Protein AF-A0A7W0JZT3-F1 (afdb_monomer_lite)

Sequence (197 aa):
AGLVLDRLVDALERIAEALTTRRPEAADAALLAVARADGAHDGLVGTLETAGEAARLSPQRRGALGGLDRYAVAAGELGRMIENVRALARGATRAIDLKDSVPPEAVQAIEELAAGAGALKDYLEGGEPEPARDAAVRAAALANAVLDTTGNLSAVHIVGQIRLAAVDLLRAAGTPREAAQEAVRTARLAGLPSGGS

pLDDT: mean 90.28, std 12.97, range [33.66, 98.75]

Radius of gyration: 17.96 Å; chains: 1; bounding box: 68×26×51 Å

Structure (mmCIF, N/CA/C/O backbone):
data_AF-A0A7W0JZT3-F1
#
_entry.id   AF-A0A7W0JZT3-F1
#
loop_
_atom_site.group_PDB
_atom_site.id
_atom_site.type_symbol
_atom_site.label_atom_id
_atom_site.label_alt_id
_atom_site.label_comp_id
_atom_site.label_asym_id
_atom_site.label_entity_id
_atom_site.label_seq_id
_atom_site.pdbx_PDB_ins_code
_atom_site.Cartn_x
_atom_site.Cartn_y
_atom_site.Cartn_z
_atom_site.occupancy
_atom_site.B_iso_or_equiv
_atom_site.auth_seq_id
_atom_site.auth_comp_id
_atom_site.auth_asym_id
_atom_site.auth_atom_id
_atom_site.pdbx_PDB_model_num
ATOM 1 N N . ALA A 1 1 ? 11.774 -6.217 -9.089 1.00 75.38 1 ALA A N 1
ATOM 2 C CA . ALA A 1 1 ? 10.527 -5.698 -8.489 1.00 75.38 1 ALA A CA 1
ATOM 3 C C . ALA A 1 1 ? 9.679 -6.798 -7.849 1.00 75.38 1 ALA A C 1
ATOM 5 O O . ALA A 1 1 ? 9.244 -6.579 -6.730 1.00 75.38 1 ALA A O 1
ATOM 6 N N . GLY A 1 2 ? 9.504 -7.973 -8.479 1.00 86.31 2 GLY A N 1
ATOM 7 C CA . GLY A 1 2 ? 8.659 -9.063 -7.952 1.00 86.31 2 GLY A CA 1
ATOM 8 C C . GLY A 1 2 ? 8.853 -9.386 -6.464 1.00 86.31 2 GLY A C 1
ATOM 9 O O . GLY A 1 2 ? 7.892 -9.320 -5.714 1.00 86.31 2 GLY A O 1
ATOM 10 N N . LEU A 1 3 ? 10.095 -9.591 -6.004 1.00 92.44 3 LEU A N 1
ATOM 11 C CA . LEU A 1 3 ? 10.366 -9.832 -4.578 1.00 92.44 3 LEU A CA 1
ATOM 12 C C . LEU A 1 3 ? 9.901 -8.682 -3.666 1.00 92.44 3 LEU A C 1
ATOM 14 O O . LEU A 1 3 ? 9.382 -8.940 -2.589 1.00 92.44 3 LEU A O 1
ATOM 18 N N . VAL A 1 4 ? 10.093 -7.423 -4.073 1.00 95.62 4 VAL A N 1
ATOM 19 C CA . VAL A 1 4 ? 9.668 -6.252 -3.283 1.00 95.62 4 VAL A CA 1
ATOM 20 C C . VAL A 1 4 ? 8.151 -6.242 -3.137 1.00 95.62 4 VAL A C 1
ATOM 22 O O . VAL A 1 4 ? 7.649 -6.037 -2.038 1.00 95.62 4 VAL A O 1
ATOM 25 N N . LEU A 1 5 ? 7.435 -6.516 -4.228 1.00 95.69 5 LEU A N 1
ATOM 26 C CA . LEU A 1 5 ? 5.975 -6.576 -4.242 1.00 95.69 5 LEU A CA 1
ATOM 27 C C . LEU A 1 5 ? 5.457 -7.734 -3.391 1.00 95.69 5 LEU A C 1
ATOM 29 O O . LEU A 1 5 ? 4.615 -7.506 -2.534 1.00 95.69 5 LEU A O 1
ATOM 33 N N . ASP A 1 6 ? 6.031 -8.930 -3.530 1.00 97.44 6 ASP A N 1
ATOM 34 C CA . ASP A 1 6 ? 5.659 -10.089 -2.710 1.00 97.44 6 ASP A CA 1
ATOM 35 C C . ASP A 1 6 ? 5.862 -9.796 -1.204 1.00 97.44 6 ASP A C 1
ATOM 37 O O . ASP A 1 6 ? 5.056 -10.193 -0.363 1.00 97.44 6 ASP A O 1
ATOM 41 N N . ARG A 1 7 ? 6.920 -9.053 -0.838 1.00 98.19 7 ARG A N 1
ATOM 42 C CA . ARG A 1 7 ? 7.161 -8.618 0.551 1.00 98.19 7 ARG A CA 1
ATOM 43 C C . ARG A 1 7 ? 6.219 -7.512 1.014 1.00 98.19 7 ARG A C 1
ATOM 45 O O . ARG A 1 7 ? 5.870 -7.481 2.191 1.00 98.19 7 ARG A O 1
ATOM 52 N N . LEU A 1 8 ? 5.839 -6.606 0.122 1.00 97.88 8 LEU A N 1
ATOM 53 C CA . LEU A 1 8 ? 4.892 -5.539 0.416 1.00 97.88 8 LEU A CA 1
ATOM 54 C C . LEU A 1 8 ? 3.482 -6.099 0.647 1.00 97.88 8 LEU A C 1
ATOM 56 O O . LEU A 1 8 ? 2.816 -5.668 1.584 1.00 97.88 8 LEU A O 1
ATOM 60 N N . VAL A 1 9 ? 3.074 -7.096 -0.145 1.00 98.56 9 VAL A N 1
ATOM 61 C CA . VAL A 1 9 ? 1.838 -7.868 0.060 1.00 98.56 9 VAL A CA 1
ATOM 62 C C . VAL A 1 9 ? 1.853 -8.543 1.437 1.00 98.56 9 VAL A C 1
ATOM 64 O O . VAL A 1 9 ? 0.975 -8.249 2.243 1.00 98.56 9 VAL A O 1
ATOM 67 N N . ASP A 1 10 ? 2.897 -9.323 1.766 1.00 98.62 10 ASP A N 1
ATOM 68 C CA . ASP A 1 10 ? 3.060 -9.964 3.095 1.00 98.62 10 ASP A CA 1
ATOM 69 C C . ASP A 1 10 ? 2.981 -8.939 4.240 1.00 98.62 10 ASP A C 1
ATOM 71 O O . ASP A 1 10 ? 2.379 -9.196 5.282 1.00 98.62 10 ASP A O 1
ATOM 75 N N . ALA A 1 11 ? 3.576 -7.756 4.066 1.00 98.69 11 ALA A N 1
ATOM 76 C CA . ALA A 1 11 ? 3.523 -6.702 5.071 1.00 98.69 11 ALA A CA 1
ATOM 77 C C . ALA A 1 11 ? 2.103 -6.152 5.275 1.00 98.69 11 ALA A C 1
ATOM 79 O O . ALA A 1 11 ? 1.666 -6.030 6.417 1.00 98.69 11 ALA A O 1
ATOM 80 N N . LEU A 1 12 ? 1.381 -5.843 4.196 1.00 98.75 12 LEU A N 1
ATOM 81 C CA . LEU A 1 12 ? 0.011 -5.327 4.258 1.00 98.75 12 LEU A CA 1
ATOM 82 C C . LEU A 1 12 ? -0.956 -6.356 4.861 1.00 98.75 12 LEU A C 1
ATOM 84 O O . LEU A 1 12 ? -1.714 -6.015 5.769 1.00 98.75 12 LEU A O 1
ATOM 88 N N . GLU A 1 13 ? -0.869 -7.619 4.441 1.00 98.62 13 GLU A N 1
ATOM 89 C CA . GLU A 1 13 ? -1.685 -8.716 4.980 1.00 98.62 13 GLU A CA 1
ATOM 90 C C . GLU A 1 13 ? -1.465 -8.902 6.487 1.00 98.62 13 GLU A C 1
ATOM 92 O O . GLU A 1 13 ? -2.423 -9.018 7.251 1.00 98.62 13 GLU A O 1
ATOM 97 N N . ARG A 1 14 ? -0.213 -8.836 6.956 1.00 98.62 14 ARG A N 1
ATOM 98 C CA . ARG A 1 14 ? 0.096 -8.923 8.394 1.00 98.62 14 ARG A CA 1
ATOM 99 C C . ARG A 1 14 ? -0.397 -7.723 9.190 1.00 98.62 14 ARG A C 1
ATOM 101 O O . ARG A 1 14 ? -0.767 -7.884 10.350 1.00 98.62 14 ARG A O 1
ATOM 108 N N . ILE A 1 15 ? -0.400 -6.522 8.610 1.00 98.50 15 ILE A N 1
ATOM 109 C CA . ILE A 1 15 ? -0.988 -5.346 9.268 1.00 98.50 15 ILE A CA 1
ATOM 110 C C . ILE A 1 15 ? -2.500 -5.549 9.428 1.00 98.50 15 ILE A C 1
ATOM 112 O O . ILE A 1 15 ? -3.033 -5.303 10.513 1.00 98.50 15 ILE A O 1
ATOM 116 N N . ALA A 1 16 ? -3.183 -6.021 8.380 1.00 98.19 16 ALA A N 1
ATOM 117 C CA . ALA A 1 16 ? -4.608 -6.337 8.435 1.00 98.19 16 ALA A CA 1
ATOM 118 C C . ALA A 1 16 ? -4.903 -7.427 9.483 1.00 98.19 16 ALA A C 1
ATOM 120 O O . ALA A 1 16 ? -5.789 -7.259 10.326 1.00 98.19 16 ALA A O 1
ATOM 121 N N . GLU A 1 17 ? -4.101 -8.496 9.518 1.00 97.69 17 GLU A N 1
ATOM 122 C CA . GLU A 1 17 ? -4.189 -9.548 10.536 1.00 97.69 17 GLU A CA 1
ATOM 123 C C . GLU A 1 17 ? -3.983 -8.992 11.953 1.00 97.69 17 GLU A C 1
ATOM 125 O O . GLU A 1 17 ? -4.741 -9.327 12.868 1.00 97.69 17 GLU A O 1
ATOM 130 N N . ALA A 1 18 ? -2.994 -8.119 12.160 1.00 97.62 18 ALA A N 1
ATOM 131 C CA . ALA A 1 18 ? -2.722 -7.516 13.462 1.00 97.62 18 ALA A CA 1
ATOM 132 C C . ALA A 1 18 ? -3.900 -6.669 13.959 1.00 97.62 18 ALA A C 1
ATOM 134 O O . ALA A 1 18 ? -4.293 -6.783 15.121 1.00 97.62 18 ALA A O 1
ATOM 135 N N . LEU A 1 19 ? -4.505 -5.865 13.083 1.00 96.19 19 LEU A N 1
ATOM 136 C CA . LEU A 1 19 ? -5.676 -5.049 13.414 1.00 96.19 19 LEU A CA 1
ATOM 137 C C . LEU A 1 19 ? -6.918 -5.897 13.717 1.00 96.19 19 LEU A C 1
ATOM 139 O O . LEU A 1 19 ? -7.655 -5.577 14.652 1.00 96.19 19 LEU A O 1
ATOM 143 N N . THR A 1 20 ? -7.117 -6.995 12.985 1.00 96.62 20 THR A N 1
ATOM 144 C CA . THR A 1 20 ? -8.236 -7.926 13.193 1.00 96.62 20 THR A CA 1
ATOM 145 C C . THR A 1 20 ? -8.081 -8.733 14.481 1.00 96.62 20 THR A C 1
ATOM 147 O O . THR A 1 20 ? -9.004 -8.821 15.289 1.00 96.62 20 THR A O 1
ATOM 150 N N . THR A 1 21 ? -6.908 -9.328 14.698 1.00 96.06 21 THR A N 1
ATOM 151 C CA . THR A 1 21 ? -6.651 -10.207 15.850 1.00 96.06 21 THR A CA 1
ATOM 152 C C . THR A 1 21 ? -6.364 -9.436 17.132 1.00 96.06 21 THR A C 1
ATOM 154 O O . THR A 1 21 ? -6.570 -9.969 18.224 1.00 96.06 21 THR A O 1
ATOM 157 N N . ARG A 1 22 ? -5.890 -8.190 17.006 1.00 94.94 22 ARG A N 1
ATOM 158 C CA . ARG A 1 22 ? -5.488 -7.300 18.104 1.00 94.94 22 ARG A CA 1
ATOM 159 C C . ARG A 1 22 ? -4.434 -7.917 19.026 1.00 94.94 22 ARG A C 1
ATOM 161 O O . ARG A 1 22 ? -4.428 -7.661 20.230 1.00 94.94 22 ARG A O 1
ATOM 168 N N . ARG A 1 23 ? -3.559 -8.755 18.464 1.00 92.19 23 ARG A N 1
ATOM 169 C CA . ARG A 1 23 ? -2.471 -9.423 19.186 1.00 92.19 23 ARG A CA 1
ATOM 170 C C . ARG A 1 23 ? -1.153 -8.662 19.008 1.00 92.19 23 ARG A C 1
ATOM 172 O O . ARG A 1 23 ? -0.787 -8.402 17.859 1.00 92.19 23 ARG A O 1
ATOM 179 N N . PRO A 1 24 ? -0.418 -8.343 20.089 1.00 90.25 24 PRO A N 1
ATOM 180 C CA . PRO A 1 24 ? 0.890 -7.690 19.992 1.00 90.25 24 PRO A CA 1
ATOM 181 C C . PRO A 1 24 ? 1.876 -8.449 19.094 1.00 90.25 24 PRO A C 1
ATOM 183 O O . PRO A 1 24 ? 2.569 -7.844 18.283 1.00 90.25 24 PRO A O 1
ATOM 186 N N . GLU A 1 25 ? 1.864 -9.781 19.147 1.00 95.06 25 GLU A N 1
ATOM 187 C CA . GLU A 1 25 ? 2.763 -10.627 18.358 1.00 95.06 25 GLU A CA 1
ATOM 188 C C . GLU A 1 25 ? 2.506 -10.492 16.849 1.00 95.06 25 GLU A C 1
ATOM 190 O O . GLU A 1 25 ? 3.438 -10.549 16.045 1.00 95.06 25 GLU A O 1
ATOM 195 N N . ALA A 1 26 ? 1.247 -10.278 16.453 1.00 95.75 26 ALA A N 1
ATOM 196 C CA . ALA A 1 26 ? 0.892 -10.023 15.060 1.00 95.75 26 ALA A CA 1
ATOM 197 C C . ALA A 1 26 ? 1.387 -8.638 14.606 1.00 95.75 26 ALA A C 1
ATOM 199 O O . ALA A 1 26 ? 1.868 -8.492 13.481 1.00 95.75 26 ALA A O 1
ATOM 200 N N . ALA A 1 27 ? 1.345 -7.635 15.489 1.00 94.62 27 ALA A N 1
ATOM 201 C CA . ALA A 1 27 ? 1.870 -6.300 15.204 1.00 94.62 27 ALA A CA 1
ATOM 202 C C . ALA A 1 27 ? 3.402 -6.303 15.038 1.00 94.62 27 ALA A C 1
ATOM 204 O O . ALA A 1 27 ? 3.929 -5.694 14.103 1.00 94.62 27 ALA A O 1
ATOM 205 N N . ASP A 1 28 ? 4.119 -7.052 15.880 1.00 97.00 28 ASP A N 1
ATOM 206 C CA . ASP A 1 28 ? 5.566 -7.254 15.744 1.00 97.00 28 ASP A CA 1
ATOM 207 C C . ASP A 1 28 ? 5.912 -7.967 14.432 1.00 97.00 28 ASP A C 1
ATOM 209 O O . ASP A 1 28 ? 6.830 -7.572 13.703 1.00 97.00 28 ASP A O 1
ATOM 213 N N . ALA A 1 29 ? 5.138 -8.996 14.081 1.00 98.00 29 ALA A N 1
ATOM 214 C CA . ALA A 1 29 ? 5.308 -9.720 12.830 1.00 98.00 29 ALA A CA 1
ATOM 215 C C . ALA A 1 29 ? 5.082 -8.821 11.599 1.00 98.00 29 ALA A C 1
ATOM 217 O O . ALA A 1 29 ? 5.804 -8.960 10.605 1.00 98.00 29 ALA A O 1
ATOM 218 N N . ALA A 1 30 ? 4.131 -7.885 11.672 1.00 98.25 30 ALA A N 1
ATOM 219 C CA . ALA A 1 30 ? 3.886 -6.88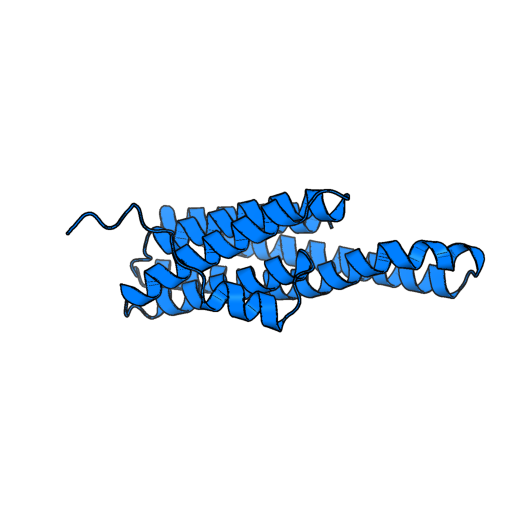3 10.639 1.00 98.25 30 ALA A CA 1
ATOM 220 C C . ALA A 1 30 ? 5.075 -5.920 10.477 1.00 98.25 30 ALA A C 1
ATOM 222 O O . ALA A 1 30 ? 5.558 -5.721 9.362 1.00 98.25 30 ALA A O 1
ATOM 223 N N . LEU A 1 31 ? 5.625 -5.385 11.573 1.00 98.44 31 LEU A N 1
ATOM 224 C CA . LEU A 1 31 ? 6.812 -4.517 11.527 1.00 98.44 31 LEU A CA 1
ATOM 225 C C . LEU A 1 31 ? 8.036 -5.230 10.934 1.00 98.44 31 LEU A C 1
ATOM 227 O O . LEU A 1 31 ? 8.765 -4.647 10.126 1.00 98.44 31 LEU A O 1
ATOM 231 N N . LEU A 1 32 ? 8.241 -6.503 11.285 1.00 98.62 32 LEU A N 1
ATOM 232 C CA . LEU A 1 32 ? 9.296 -7.325 10.690 1.00 98.62 32 LEU A CA 1
ATOM 233 C C . LEU A 1 32 ? 9.079 -7.545 9.188 1.00 98.62 32 LEU A C 1
ATOM 235 O O . LEU A 1 32 ? 10.049 -7.575 8.433 1.00 98.62 32 LEU A O 1
ATOM 239 N N . ALA A 1 33 ? 7.835 -7.703 8.735 1.00 98.62 33 ALA A N 1
ATOM 240 C CA . ALA A 1 33 ? 7.526 -7.834 7.314 1.00 98.62 33 ALA A CA 1
ATOM 241 C C . ALA A 1 33 ? 7.819 -6.554 6.532 1.00 98.62 33 ALA A C 1
ATOM 243 O O . ALA A 1 33 ? 8.464 -6.622 5.485 1.00 98.62 33 ALA A O 1
ATOM 244 N N . VAL A 1 34 ? 7.472 -5.391 7.089 1.00 98.56 34 VAL A N 1
ATOM 245 C CA . VAL A 1 34 ? 7.841 -4.092 6.509 1.00 98.56 34 VAL A CA 1
ATOM 246 C C . VAL A 1 34 ? 9.358 -3.954 6.383 1.00 98.56 34 VAL A C 1
ATOM 248 O O . VAL A 1 34 ? 9.850 -3.569 5.327 1.00 98.56 34 VAL A O 1
ATOM 251 N N . ALA A 1 35 ? 10.120 -4.326 7.416 1.00 98.50 35 ALA A N 1
ATOM 252 C CA . ALA A 1 35 ? 11.583 -4.283 7.363 1.00 98.50 35 ALA A CA 1
ATOM 253 C C . ALA A 1 35 ? 12.171 -5.206 6.275 1.00 98.50 35 ALA A C 1
ATOM 255 O O . ALA A 1 35 ? 13.187 -4.882 5.665 1.00 98.50 35 ALA A O 1
ATOM 256 N N . ARG A 1 36 ? 11.528 -6.348 5.990 1.00 98.50 36 ARG A N 1
ATOM 257 C CA . ARG A 1 36 ? 11.927 -7.221 4.873 1.00 98.50 36 ARG A CA 1
ATOM 258 C C . ARG A 1 36 ? 11.608 -6.610 3.508 1.00 98.50 36 ARG A C 1
ATOM 260 O O . ARG A 1 36 ? 12.382 -6.821 2.578 1.00 98.50 36 ARG A O 1
ATOM 267 N N . ALA A 1 37 ? 10.488 -5.898 3.376 1.00 98.19 37 ALA A N 1
ATOM 268 C CA . ALA A 1 37 ? 10.141 -5.186 2.144 1.00 98.19 37 ALA A CA 1
ATOM 269 C C . ALA A 1 37 ? 11.146 -4.064 1.845 1.00 98.19 37 ALA A C 1
ATOM 271 O O . ALA A 1 37 ? 11.615 -3.953 0.717 1.00 98.19 37 ALA A O 1
ATOM 272 N N . ASP A 1 38 ? 11.538 -3.320 2.879 1.00 98.06 38 ASP A N 1
ATOM 273 C CA . ASP A 1 38 ? 12.567 -2.276 2.841 1.00 98.06 38 ASP A CA 1
ATOM 274 C C . ASP A 1 38 ? 13.916 -2.817 2.344 1.00 98.06 38 ASP A C 1
ATOM 276 O O . ASP A 1 38 ? 14.427 -2.378 1.321 1.00 98.06 38 ASP A O 1
ATOM 280 N N . GLY A 1 39 ? 14.436 -3.881 2.969 1.00 97.94 39 GLY A N 1
ATOM 281 C CA . GLY A 1 39 ? 15.699 -4.483 2.527 1.00 97.94 39 GLY A CA 1
ATOM 282 C C . GLY A 1 39 ? 15.637 -5.079 1.112 1.00 97.94 39 GLY A C 1
ATOM 283 O O . GLY A 1 39 ? 16.630 -5.075 0.383 1.00 97.94 39 GLY A O 1
ATOM 284 N N . ALA A 1 40 ? 14.472 -5.581 0.684 1.00 97.19 40 ALA A N 1
ATOM 285 C CA . ALA A 1 40 ? 14.281 -6.027 -0.696 1.00 97.19 40 ALA A CA 1
ATOM 286 C C . ALA A 1 40 ? 14.288 -4.848 -1.685 1.00 97.19 40 ALA A C 1
ATOM 288 O O . ALA A 1 40 ? 14.781 -4.994 -2.808 1.00 97.19 40 ALA A O 1
ATOM 289 N N . HIS A 1 41 ? 13.735 -3.700 -1.285 1.00 97.00 41 HIS A N 1
ATOM 290 C CA . HIS A 1 41 ? 13.735 -2.469 -2.073 1.00 97.00 41 HIS A CA 1
ATOM 291 C C . HIS A 1 41 ? 15.146 -1.894 -2.219 1.00 97.00 41 HIS A C 1
ATOM 293 O O . HIS A 1 41 ? 15.555 -1.640 -3.351 1.00 97.00 41 HIS A O 1
ATOM 299 N N . ASP A 1 42 ? 15.931 -1.838 -1.142 1.00 96.62 42 ASP A N 1
ATOM 300 C CA . ASP A 1 42 ? 17.343 -1.431 -1.190 1.00 96.62 42 ASP A CA 1
ATOM 301 C C . ASP A 1 42 ? 18.142 -2.280 -2.193 1.00 96.62 42 ASP A C 1
ATOM 303 O O . ASP A 1 42 ? 18.874 -1.764 -3.043 1.00 96.62 42 ASP A O 1
ATOM 307 N N . GLY A 1 43 ? 17.949 -3.605 -2.158 1.00 94.88 43 GLY A N 1
ATOM 308 C CA . GLY A 1 43 ? 18.576 -4.523 -3.111 1.00 94.88 43 GLY A CA 1
ATOM 309 C C . GLY A 1 43 ? 18.150 -4.279 -4.565 1.00 94.88 43 GLY A C 1
ATOM 310 O O . GLY A 1 43 ? 18.971 -4.378 -5.485 1.00 94.88 43 GLY A O 1
ATOM 311 N N . LEU A 1 44 ? 16.878 -3.932 -4.796 1.00 92.19 44 LEU A N 1
ATOM 312 C CA . LEU A 1 44 ? 16.376 -3.561 -6.121 1.00 92.19 44 LEU A CA 1
ATOM 313 C C . LEU A 1 44 ? 17.026 -2.267 -6.621 1.00 92.19 44 LEU A C 1
ATOM 315 O O . LEU A 1 44 ? 17.473 -2.231 -7.768 1.00 92.19 44 LEU A O 1
ATOM 319 N N . VAL A 1 45 ? 17.089 -1.231 -5.781 1.00 92.19 45 VAL A N 1
ATOM 320 C CA . VAL A 1 45 ? 17.700 0.060 -6.127 1.00 92.19 45 VAL A CA 1
ATOM 321 C C . VAL A 1 45 ? 19.169 -0.131 -6.501 1.00 92.19 45 VAL A C 1
ATOM 323 O O . VAL A 1 45 ? 19.555 0.247 -7.606 1.00 92.19 45 VAL A O 1
ATOM 326 N N . GLY A 1 46 ? 19.954 -0.833 -5.677 1.00 91.69 46 GLY A N 1
ATOM 327 C CA . GLY A 1 46 ? 21.367 -1.096 -5.983 1.00 91.69 46 GLY A CA 1
ATOM 328 C C . GLY A 1 46 ? 21.573 -1.885 -7.286 1.00 91.69 46 GLY A C 1
ATOM 329 O O . GLY A 1 46 ? 22.513 -1.633 -8.047 1.00 91.69 46 GLY A O 1
ATOM 330 N N . THR A 1 47 ? 20.652 -2.802 -7.608 1.00 90.44 47 THR A N 1
ATOM 331 C CA . THR A 1 47 ? 20.669 -3.535 -8.886 1.00 90.44 47 THR A CA 1
ATOM 332 C C . THR A 1 47 ? 20.402 -2.605 -10.076 1.00 90.44 47 THR A C 1
ATOM 334 O O . THR A 1 47 ? 21.102 -2.682 -11.089 1.00 90.44 47 THR A O 1
ATOM 337 N N . LEU A 1 48 ? 19.405 -1.719 -9.968 1.00 87.25 48 LEU A N 1
ATOM 338 C CA . LEU A 1 48 ? 19.055 -0.759 -11.020 1.00 87.25 48 LEU A CA 1
ATOM 339 C C . LEU A 1 48 ? 20.174 0.262 -11.260 1.00 87.25 48 LEU A C 1
ATOM 341 O O . LEU A 1 48 ? 20.475 0.574 -12.412 1.00 87.25 48 LEU A O 1
ATOM 345 N N . GLU A 1 49 ? 20.825 0.740 -10.200 1.00 87.12 49 GLU A N 1
ATOM 346 C CA . GLU A 1 49 ? 21.973 1.648 -10.292 1.00 87.12 49 GLU A CA 1
ATOM 347 C C . GLU A 1 49 ? 23.138 1.007 -11.050 1.00 87.12 49 GLU A C 1
ATOM 349 O O . GLU A 1 49 ? 23.641 1.583 -12.021 1.00 87.12 49 GLU A O 1
ATOM 354 N N . THR A 1 50 ? 23.490 -0.227 -10.677 1.00 87.31 50 THR A N 1
ATOM 355 C CA . THR A 1 50 ? 24.544 -1.009 -11.339 1.00 87.31 50 THR A CA 1
ATOM 356 C C . THR A 1 50 ? 24.227 -1.226 -12.824 1.00 87.31 50 THR A C 1
ATOM 358 O O . THR A 1 50 ? 25.084 -1.045 -13.694 1.00 87.31 50 THR A O 1
ATOM 361 N N . ALA A 1 51 ? 22.977 -1.577 -13.146 1.00 82.94 51 ALA A N 1
ATOM 362 C CA . ALA A 1 51 ? 22.535 -1.769 -14.526 1.00 82.94 51 ALA A CA 1
ATOM 363 C C . ALA A 1 51 ? 22.584 -0.463 -15.342 1.00 82.94 51 ALA A C 1
ATOM 365 O O . ALA A 1 51 ? 23.031 -0.462 -16.493 1.00 82.94 51 ALA A O 1
ATOM 366 N N . GLY A 1 52 ? 22.170 0.656 -14.743 1.00 80.75 52 GLY A N 1
ATOM 367 C CA . GLY A 1 52 ? 22.218 1.978 -15.363 1.00 80.75 52 GLY A CA 1
ATOM 368 C C . GLY A 1 52 ? 23.646 2.444 -15.657 1.00 80.75 52 GLY A C 1
ATOM 369 O O . GLY A 1 52 ? 23.907 3.001 -16.726 1.00 80.75 52 GLY A O 1
ATOM 370 N N . GLU A 1 53 ? 24.595 2.185 -14.755 1.00 83.50 53 GLU A N 1
ATOM 371 C CA . GLU A 1 53 ? 26.013 2.479 -14.981 1.00 83.50 53 GLU A CA 1
ATOM 372 C C . GLU A 1 53 ? 26.595 1.642 -16.127 1.00 83.50 53 GLU A C 1
ATOM 374 O O . GLU A 1 53 ? 27.192 2.190 -17.059 1.00 83.50 53 GLU A O 1
ATOM 379 N N . ALA A 1 54 ? 26.323 0.334 -16.139 1.00 80.94 54 ALA A N 1
ATOM 380 C CA . ALA A 1 54 ? 26.757 -0.556 -17.213 1.00 80.94 54 ALA A CA 1
ATOM 381 C C . ALA A 1 54 ? 26.197 -0.153 -18.593 1.00 80.94 54 ALA A C 1
ATOM 383 O O . ALA A 1 54 ? 26.885 -0.294 -19.609 1.00 80.94 54 ALA A O 1
ATOM 384 N N . ALA A 1 55 ? 24.963 0.360 -18.648 1.00 77.56 55 ALA A N 1
ATOM 385 C CA . ALA A 1 55 ? 24.339 0.835 -19.882 1.00 77.56 55 ALA A CA 1
ATOM 386 C C . ALA A 1 55 ? 24.946 2.156 -20.392 1.00 77.56 55 ALA A C 1
ATOM 388 O O . ALA A 1 55 ? 25.076 2.342 -21.603 1.00 77.56 55 ALA A O 1
ATOM 389 N N . ARG A 1 56 ? 25.375 3.059 -19.495 1.00 75.44 56 ARG A N 1
ATOM 390 C CA . ARG A 1 56 ? 26.076 4.302 -19.877 1.00 75.44 56 ARG A CA 1
ATOM 391 C C . ARG A 1 56 ? 27.446 4.029 -20.504 1.00 75.44 56 ARG A C 1
ATOM 393 O O . ARG A 1 56 ? 27.831 4.729 -21.440 1.00 75.44 56 ARG A O 1
ATOM 400 N N . LEU A 1 57 ? 28.147 2.997 -20.035 1.00 80.31 57 LEU A N 1
ATOM 401 C CA . LEU A 1 57 ? 29.495 2.638 -20.493 1.00 80.31 57 LEU A CA 1
ATOM 402 C C . LEU A 1 57 ? 29.531 1.876 -21.835 1.00 80.31 57 LEU A C 1
ATOM 404 O O . LEU A 1 57 ? 30.600 1.750 -22.426 1.00 80.31 57 LEU A O 1
ATOM 408 N N . SER A 1 58 ? 28.396 1.385 -22.356 1.00 72.44 58 SER A N 1
ATOM 409 C CA . SER A 1 58 ? 28.343 0.601 -23.604 1.00 72.44 58 SER A CA 1
ATOM 410 C C . SER A 1 58 ? 27.258 1.106 -24.575 1.00 72.44 58 SER A C 1
ATOM 412 O O . SER A 1 58 ? 26.065 0.958 -24.299 1.00 72.44 58 SER A O 1
ATOM 414 N N . PRO A 1 59 ? 27.630 1.643 -25.759 1.00 63.94 59 PRO A N 1
ATOM 415 C CA . PRO A 1 59 ? 26.679 2.142 -26.758 1.00 63.94 59 PRO A CA 1
ATOM 416 C C . PRO A 1 59 ? 25.651 1.103 -27.228 1.00 63.94 59 PRO A C 1
ATOM 418 O O . PRO A 1 59 ? 24.495 1.462 -27.441 1.00 63.94 59 PRO A O 1
ATOM 421 N N . GLN A 1 60 ? 26.034 -0.179 -27.329 1.00 70.50 60 GLN A N 1
ATOM 422 C CA . GLN A 1 60 ? 25.125 -1.262 -27.730 1.00 70.50 60 GLN A CA 1
ATOM 423 C C . GLN A 1 60 ? 24.005 -1.525 -26.708 1.00 70.50 60 GLN A C 1
ATOM 425 O O . GLN A 1 60 ? 22.986 -2.115 -27.058 1.00 70.50 60 GLN A O 1
ATOM 430 N N . ARG A 1 61 ? 24.165 -1.088 -25.451 1.00 63.28 61 ARG A N 1
ATOM 431 C CA . ARG A 1 61 ? 23.210 -1.339 -24.358 1.00 63.28 61 ARG A CA 1
ATOM 432 C C . ARG A 1 61 ? 22.247 -0.180 -24.094 1.00 63.28 61 ARG A C 1
ATOM 434 O O . ARG A 1 61 ? 21.331 -0.338 -23.294 1.00 63.28 61 ARG A O 1
ATOM 441 N N . ARG A 1 62 ? 22.375 0.953 -24.801 1.00 65.31 62 ARG A N 1
ATOM 442 C CA . ARG A 1 62 ? 21.472 2.112 -24.633 1.00 65.31 62 ARG A CA 1
ATOM 443 C C . ARG A 1 62 ? 20.016 1.804 -24.998 1.00 65.31 62 ARG A C 1
ATOM 445 O O . ARG A 1 62 ? 19.116 2.372 -24.397 1.00 65.31 62 ARG A O 1
ATOM 452 N N . GLY A 1 63 ? 19.774 0.877 -25.928 1.00 60.59 63 GLY A N 1
ATOM 453 C CA . GLY A 1 63 ? 18.417 0.443 -26.294 1.00 60.59 63 GLY A CA 1
ATOM 454 C C . GLY A 1 63 ? 17.655 -0.256 -25.158 1.00 60.59 63 GLY A C 1
ATOM 455 O O . GLY A 1 63 ? 16.430 -0.232 -25.148 1.00 60.59 63 GLY A O 1
ATOM 456 N N . ALA A 1 64 ? 18.360 -0.812 -24.165 1.00 62.38 64 ALA A N 1
ATOM 457 C CA . ALA A 1 64 ? 17.751 -1.442 -22.990 1.00 62.38 64 ALA A CA 1
ATOM 458 C C . ALA A 1 64 ? 17.255 -0.427 -21.934 1.00 62.38 64 ALA A C 1
ATOM 460 O O . ALA A 1 64 ? 16.594 -0.821 -20.974 1.00 62.38 64 ALA A O 1
ATOM 461 N N . LEU A 1 65 ? 17.543 0.872 -22.103 1.00 61.84 65 LEU A N 1
ATOM 462 C CA . LEU A 1 65 ? 17.194 1.922 -21.135 1.00 61.84 65 LEU A CA 1
ATOM 463 C C . LEU A 1 65 ? 15.683 2.200 -21.051 1.00 61.84 65 LEU A C 1
ATOM 465 O O . LEU A 1 65 ? 15.182 2.454 -19.964 1.00 61.84 65 LEU A O 1
ATOM 469 N N . GLY A 1 66 ? 14.930 2.069 -22.150 1.00 60.62 66 GLY A N 1
ATOM 470 C CA . GLY A 1 66 ? 13.490 2.380 -22.145 1.00 60.62 66 GLY A CA 1
ATOM 471 C C . GLY A 1 66 ? 12.647 1.454 -21.254 1.00 60.62 66 GLY A C 1
ATOM 472 O O . GLY A 1 66 ? 11.651 1.884 -20.678 1.00 60.62 66 GLY A O 1
ATOM 473 N N . GLY A 1 67 ? 13.059 0.190 -21.092 1.00 64.19 67 GLY A N 1
ATOM 474 C CA . GLY A 1 67 ? 12.440 -0.731 -20.132 1.00 64.19 67 GLY A CA 1
ATOM 475 C C . GLY A 1 67 ? 12.843 -0.424 -18.687 1.00 64.19 67 GLY A C 1
ATOM 476 O O . GLY A 1 67 ? 12.009 -0.499 -17.787 1.00 64.19 67 GLY A O 1
ATOM 477 N N . LEU A 1 68 ? 14.099 -0.017 -18.470 1.00 69.94 68 LEU A N 1
ATOM 478 C CA . LEU A 1 68 ? 14.622 0.368 -17.156 1.00 69.94 68 LEU A CA 1
ATOM 479 C C . LEU A 1 68 ? 13.906 1.598 -16.581 1.00 69.94 68 LEU A C 1
ATOM 481 O O . LEU A 1 68 ? 13.684 1.634 -15.375 1.00 69.94 68 LEU A O 1
ATOM 485 N N . ASP A 1 69 ? 13.474 2.546 -17.417 1.00 71.31 69 ASP A N 1
ATOM 486 C CA . ASP A 1 69 ? 12.771 3.754 -16.963 1.00 71.31 69 ASP A CA 1
ATOM 487 C C . ASP A 1 69 ? 11.450 3.436 -16.242 1.00 71.31 69 ASP A C 1
ATOM 489 O O . ASP A 1 69 ? 11.174 3.999 -15.180 1.00 71.31 69 ASP A O 1
ATOM 493 N N . ARG A 1 70 ? 10.654 2.478 -16.749 1.00 73.75 70 ARG A N 1
ATOM 494 C CA . ARG A 1 70 ? 9.404 2.053 -16.084 1.00 73.75 70 ARG A CA 1
ATOM 495 C C . ARG A 1 70 ? 9.687 1.455 -14.703 1.00 73.75 70 ARG A C 1
ATOM 497 O O . ARG A 1 70 ? 8.999 1.780 -13.737 1.00 73.75 70 ARG A O 1
ATOM 504 N N . TYR A 1 71 ? 10.717 0.616 -14.601 1.00 79.62 71 TYR A N 1
ATOM 505 C CA . TYR A 1 71 ? 11.126 0.009 -13.335 1.00 79.62 71 TYR A CA 1
ATOM 506 C C . TYR A 1 71 ? 11.738 1.020 -12.363 1.00 79.62 71 TYR A C 1
ATOM 508 O O . TYR A 1 71 ? 11.498 0.911 -11.164 1.00 79.62 71 TYR A O 1
ATOM 516 N N . ALA A 1 72 ? 12.489 2.006 -12.854 1.00 80.19 72 ALA A N 1
ATOM 517 C CA . ALA A 1 72 ? 13.087 3.055 -12.035 1.00 80.19 72 ALA A CA 1
ATOM 518 C C . ALA A 1 72 ? 12.021 3.973 -11.423 1.00 80.19 72 ALA A C 1
ATOM 520 O O . ALA A 1 72 ? 12.065 4.255 -10.225 1.00 80.19 72 ALA A O 1
ATOM 521 N N . VAL A 1 73 ? 11.020 4.381 -12.214 1.00 81.81 73 VAL A N 1
ATOM 522 C CA . VAL A 1 73 ? 9.875 5.150 -11.704 1.00 81.81 73 VAL A CA 1
ATOM 523 C C . VAL A 1 73 ? 9.114 4.336 -10.659 1.00 81.81 73 VAL A C 1
ATOM 525 O O . VAL A 1 73 ? 8.896 4.825 -9.552 1.00 81.81 73 VAL A O 1
ATOM 528 N N . ALA A 1 74 ? 8.776 3.079 -10.964 1.00 87.06 74 ALA A N 1
ATOM 529 C CA . ALA A 1 74 ? 8.082 2.209 -10.020 1.00 87.06 74 ALA A CA 1
ATOM 530 C C . ALA A 1 74 ? 8.891 1.983 -8.730 1.00 87.06 74 ALA A C 1
ATOM 532 O O . ALA A 1 74 ? 8.317 2.014 -7.648 1.00 87.06 74 ALA A O 1
ATOM 533 N N . ALA A 1 75 ? 10.216 1.822 -8.810 1.00 90.62 75 ALA A N 1
ATOM 534 C CA . ALA A 1 75 ? 11.073 1.668 -7.636 1.00 90.62 75 ALA A CA 1
ATOM 535 C C . ALA A 1 75 ? 11.024 2.899 -6.718 1.00 90.62 75 ALA A C 1
ATOM 537 O O . ALA A 1 75 ? 10.936 2.743 -5.502 1.00 90.62 75 ALA A O 1
ATOM 538 N N . GLY A 1 76 ? 11.027 4.113 -7.276 1.00 91.94 76 GLY A N 1
ATOM 539 C CA . GLY A 1 76 ? 10.896 5.338 -6.483 1.00 91.94 76 GLY A CA 1
ATOM 540 C C . GLY A 1 76 ? 9.559 5.430 -5.740 1.00 91.94 76 GLY A C 1
ATOM 541 O O . GLY A 1 76 ? 9.528 5.797 -4.567 1.00 91.94 76 GLY A O 1
ATOM 542 N N . GLU A 1 77 ? 8.457 5.062 -6.396 1.00 94.31 77 GLU A N 1
ATOM 543 C CA . GLU A 1 77 ? 7.127 5.069 -5.770 1.00 94.31 77 GLU A CA 1
ATOM 544 C C . GLU A 1 77 ? 6.955 3.928 -4.752 1.00 94.31 77 GLU A C 1
ATOM 546 O O . GLU A 1 77 ? 6.374 4.140 -3.692 1.00 94.31 77 GLU A O 1
ATOM 551 N N . LEU A 1 78 ? 7.536 2.750 -5.002 1.00 95.12 78 LEU A N 1
ATOM 552 C CA . LEU A 1 78 ? 7.538 1.641 -4.042 1.00 95.12 78 LEU A CA 1
ATOM 553 C C . LEU A 1 78 ? 8.277 1.989 -2.746 1.00 95.12 78 LEU A C 1
ATOM 555 O O . LEU A 1 78 ? 7.821 1.593 -1.678 1.00 95.12 78 LEU A O 1
ATOM 559 N N . GLY A 1 79 ? 9.369 2.756 -2.821 1.00 96.06 79 GLY A N 1
ATOM 560 C CA . GLY A 1 79 ? 10.069 3.241 -1.626 1.00 96.06 79 GLY A CA 1
ATOM 561 C C . GLY A 1 79 ? 9.161 4.102 -0.744 1.00 96.06 79 GLY A C 1
ATOM 562 O O . GLY A 1 79 ? 9.009 3.832 0.445 1.00 96.06 79 GLY A O 1
ATOM 563 N N . ARG A 1 80 ? 8.455 5.071 -1.345 1.00 96.62 80 ARG A N 1
ATOM 564 C CA . ARG A 1 80 ? 7.471 5.909 -0.630 1.00 96.62 80 ARG A CA 1
ATOM 565 C C . ARG A 1 80 ? 6.321 5.089 -0.054 1.00 96.62 80 ARG A C 1
ATOM 567 O O . ARG A 1 80 ? 5.929 5.292 1.093 1.00 96.62 80 ARG A O 1
ATOM 574 N N . MET A 1 81 ? 5.827 4.115 -0.817 1.00 97.38 81 MET A N 1
ATOM 575 C CA . MET A 1 81 ? 4.774 3.223 -0.345 1.00 97.38 81 MET A CA 1
ATOM 576 C C . MET A 1 81 ? 5.235 2.427 0.884 1.00 97.38 81 MET A C 1
ATOM 578 O O . MET A 1 81 ? 4.491 2.338 1.856 1.00 97.38 81 MET A O 1
ATOM 582 N N . ILE A 1 82 ? 6.466 1.903 0.893 1.00 98.31 82 ILE A N 1
ATOM 583 C CA . ILE A 1 82 ? 7.045 1.188 2.044 1.00 98.31 82 ILE A CA 1
ATOM 584 C C . ILE A 1 82 ? 7.161 2.104 3.271 1.00 98.31 82 ILE A C 1
ATOM 586 O O . ILE A 1 82 ? 6.848 1.672 4.384 1.00 98.31 82 ILE A O 1
ATOM 590 N N . GLU A 1 83 ? 7.548 3.370 3.099 1.00 98.12 83 GLU A N 1
ATOM 591 C CA . GLU A 1 83 ? 7.570 4.359 4.188 1.00 98.12 83 GLU A CA 1
ATOM 592 C C . GLU A 1 83 ? 6.172 4.570 4.795 1.00 98.12 83 GLU A C 1
ATOM 594 O O . GLU A 1 83 ? 6.005 4.500 6.019 1.00 98.12 83 GLU A O 1
ATOM 599 N N . ASN A 1 84 ? 5.152 4.747 3.950 1.00 97.75 84 ASN A N 1
ATOM 600 C CA . ASN A 1 84 ? 3.760 4.898 4.380 1.00 97.75 84 ASN A CA 1
ATOM 601 C C . ASN A 1 84 ? 3.227 3.621 5.050 1.00 97.75 84 ASN A C 1
ATOM 603 O O . ASN A 1 84 ? 2.581 3.688 6.097 1.00 97.75 84 ASN A O 1
ATOM 607 N N . VAL A 1 85 ? 3.565 2.438 4.529 1.00 98.25 85 VAL A N 1
ATOM 608 C CA . VAL A 1 85 ? 3.205 1.144 5.133 1.00 98.25 85 VAL A CA 1
ATOM 609 C C . VAL A 1 85 ? 3.917 0.929 6.476 1.00 98.25 85 VAL A C 1
ATOM 611 O O . VAL A 1 85 ? 3.334 0.375 7.408 1.00 98.25 85 VAL A O 1
ATOM 614 N N . ARG A 1 86 ? 5.138 1.442 6.658 1.00 98.50 86 ARG A N 1
ATOM 615 C CA . ARG A 1 86 ? 5.812 1.455 7.966 1.00 98.50 86 ARG A CA 1
ATOM 616 C C . ARG A 1 86 ? 5.087 2.341 8.970 1.00 98.50 86 ARG A C 1
ATOM 618 O O . ARG A 1 86 ? 4.905 1.947 10.124 1.00 98.50 86 ARG A O 1
ATOM 625 N N . ALA A 1 87 ? 4.689 3.540 8.552 1.00 98.19 87 ALA A N 1
ATOM 626 C CA . ALA A 1 87 ? 3.915 4.450 9.389 1.00 98.19 87 ALA A CA 1
ATOM 627 C C . ALA A 1 87 ? 2.530 3.873 9.731 1.00 98.19 87 ALA A C 1
ATOM 629 O O . ALA A 1 87 ? 2.048 4.063 10.852 1.00 98.19 87 ALA A O 1
ATOM 630 N N . LEU A 1 88 ? 1.929 3.128 8.801 1.00 97.75 88 LEU A N 1
ATOM 631 C CA . LEU A 1 88 ? 0.695 2.374 8.992 1.00 97.75 88 LEU A CA 1
ATOM 632 C C . LEU A 1 88 ? 0.875 1.252 10.025 1.00 97.75 88 LEU A C 1
ATOM 634 O O . LEU A 1 88 ? 0.114 1.200 10.986 1.00 97.75 88 LEU A O 1
ATOM 638 N N . ALA A 1 89 ? 1.910 0.414 9.890 1.00 98.25 89 ALA A N 1
ATOM 639 C CA . ALA A 1 89 ? 2.211 -0.664 10.837 1.00 98.25 89 ALA A CA 1
ATOM 640 C C . ALA A 1 89 ? 2.419 -0.132 12.264 1.00 98.25 89 ALA A C 1
ATOM 642 O O . ALA A 1 89 ? 1.840 -0.649 13.214 1.00 98.25 89 ALA A O 1
ATOM 643 N N . ARG A 1 90 ? 3.170 0.968 12.417 1.00 97.50 90 ARG A N 1
ATOM 644 C CA . ARG A 1 90 ? 3.342 1.645 13.716 1.00 97.50 90 ARG A CA 1
ATOM 645 C C . ARG A 1 90 ? 2.026 2.199 14.264 1.00 97.50 90 ARG A C 1
ATOM 647 O O . ARG A 1 90 ? 1.796 2.154 15.471 1.00 97.50 90 ARG A O 1
ATOM 654 N N . GLY A 1 91 ? 1.171 2.725 13.387 1.00 96.06 91 GLY A N 1
ATOM 655 C CA . GLY A 1 91 ? -0.180 3.164 13.733 1.00 96.06 91 GLY A CA 1
ATOM 656 C C . GLY A 1 91 ? -1.047 2.015 14.250 1.00 96.06 91 GLY A C 1
ATOM 657 O O . GLY A 1 91 ? -1.721 2.177 15.263 1.00 96.06 91 GLY A O 1
ATOM 658 N N . ALA A 1 92 ? -0.969 0.848 13.608 1.00 96.31 92 ALA A N 1
ATOM 659 C CA . ALA A 1 92 ? -1.658 -0.363 14.038 1.00 96.31 92 ALA A CA 1
ATOM 660 C C . ALA A 1 92 ? -1.173 -0.845 15.413 1.00 96.31 92 ALA A C 1
ATOM 662 O O . ALA A 1 92 ? -2.004 -1.049 16.295 1.00 96.31 92 ALA A O 1
ATOM 663 N N . THR A 1 93 ? 0.145 -0.938 15.639 1.00 96.88 93 THR A N 1
ATOM 664 C CA . THR A 1 93 ? 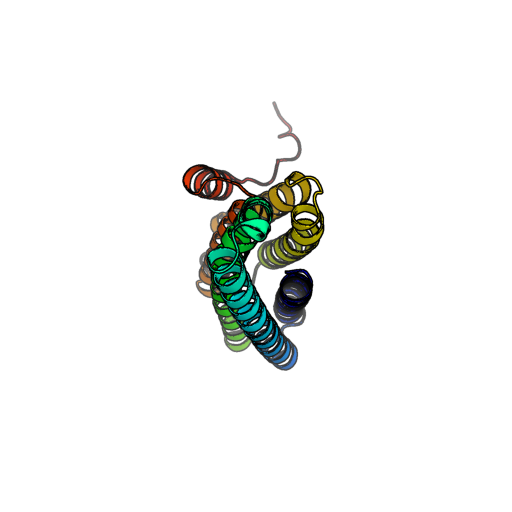0.715 -1.265 16.962 1.00 96.88 93 THR A CA 1
ATOM 665 C C . THR A 1 93 ? 0.175 -0.324 18.036 1.00 96.88 93 THR A C 1
ATOM 667 O O . THR A 1 93 ? -0.380 -0.770 19.035 1.00 96.88 93 THR A O 1
ATOM 670 N N . ARG A 1 94 ? 0.235 0.991 17.788 1.00 95.44 94 ARG A N 1
ATOM 671 C CA . ARG A 1 94 ? -0.268 1.996 18.730 1.00 95.44 94 ARG A CA 1
ATOM 672 C C . ARG A 1 94 ? -1.764 1.837 19.010 1.00 95.44 94 ARG A C 1
ATOM 674 O O . ARG A 1 94 ? -2.172 1.957 20.161 1.00 95.44 94 ARG A O 1
ATOM 681 N N . ALA A 1 95 ? -2.579 1.581 17.988 1.00 94.62 95 ALA A N 1
ATOM 682 C CA . ALA A 1 95 ? -4.015 1.371 18.160 1.00 94.62 95 ALA A CA 1
ATOM 683 C C . ALA A 1 95 ? -4.309 0.129 19.021 1.00 94.62 95 ALA A C 1
ATOM 685 O O . ALA A 1 95 ? -5.207 0.155 19.862 1.00 94.62 95 ALA A O 1
ATOM 686 N N . ILE A 1 96 ? -3.534 -0.945 18.844 1.00 95.62 96 ILE A N 1
ATOM 687 C CA . ILE A 1 96 ? -3.641 -2.172 19.642 1.00 95.62 96 ILE A CA 1
ATOM 688 C C . ILE A 1 96 ? -3.254 -1.896 21.100 1.00 95.62 96 ILE A C 1
ATOM 690 O O . ILE A 1 96 ? -4.039 -2.212 21.997 1.00 95.62 96 ILE A O 1
ATOM 694 N N . ASP A 1 97 ? -2.115 -1.241 21.334 1.00 94.38 97 ASP A N 1
ATOM 695 C CA . ASP A 1 97 ? -1.614 -0.903 22.674 1.00 94.38 97 ASP A CA 1
ATOM 696 C C . ASP A 1 97 ? -2.598 -0.021 23.454 1.00 94.38 97 ASP A C 1
ATOM 698 O O . ASP A 1 97 ? -2.881 -0.261 24.630 1.00 94.38 97 ASP A O 1
ATOM 702 N N . LEU A 1 98 ? -3.168 0.983 22.781 1.00 94.12 98 LEU A N 1
ATOM 703 C CA . LEU A 1 98 ? -4.169 1.890 23.351 1.00 94.12 98 LEU A CA 1
ATOM 704 C C . LEU A 1 98 ? -5.566 1.266 23.447 1.00 94.12 98 LEU A C 1
ATOM 706 O O . LEU A 1 98 ? -6.471 1.870 24.019 1.00 94.12 98 LEU A O 1
ATOM 710 N N . LYS A 1 99 ? -5.749 0.054 22.913 1.00 92.94 99 LYS A N 1
ATOM 711 C CA . LYS A 1 99 ? -7.040 -0.630 22.785 1.00 92.94 99 LYS A CA 1
ATOM 712 C C . LYS A 1 99 ? -8.077 0.190 22.006 1.00 92.94 99 LYS A C 1
ATOM 714 O O . LYS A 1 99 ? -9.277 0.005 22.195 1.00 92.94 99 LYS A O 1
ATOM 719 N N . ASP A 1 100 ? -7.620 1.021 21.075 1.00 91.88 100 ASP A N 1
ATOM 720 C CA . ASP A 1 100 ? -8.471 1.800 20.182 1.00 91.88 100 ASP A CA 1
ATOM 721 C C . ASP A 1 100 ? -9.223 0.886 19.212 1.00 91.88 100 ASP A C 1
ATOM 723 O O . ASP A 1 100 ? -8.681 -0.105 18.708 1.00 91.88 100 ASP A O 1
ATOM 727 N N . SER A 1 101 ? -10.483 1.218 18.939 1.00 85.56 101 SER A N 1
ATOM 728 C CA . SER A 1 101 ? -11.255 0.549 17.896 1.00 85.56 101 SER A CA 1
ATOM 729 C C . SER A 1 101 ? -10.841 1.093 16.531 1.00 85.56 101 SER A C 1
ATOM 731 O O . SER A 1 101 ? -10.881 2.302 16.298 1.00 85.56 101 SER A O 1
ATOM 733 N N . VAL A 1 102 ? -10.436 0.189 15.640 1.00 88.38 102 VAL A N 1
ATOM 734 C CA . VAL A 1 102 ? -10.170 0.499 14.236 1.00 88.38 102 VAL A CA 1
ATOM 735 C C . VAL A 1 102 ? -11.363 -0.006 13.425 1.00 88.38 102 VAL A C 1
ATOM 737 O O . VAL A 1 102 ? -11.697 -1.187 13.552 1.00 88.38 102 VAL A O 1
ATOM 740 N N . PRO A 1 103 ? -12.027 0.857 12.638 1.00 91.19 103 PRO A N 1
ATOM 741 C CA . PRO A 1 103 ? -13.170 0.451 11.828 1.00 91.19 103 PRO A CA 1
ATOM 742 C C . PRO A 1 103 ? -12.813 -0.664 10.828 1.00 91.19 103 PRO A C 1
ATOM 744 O O . PRO A 1 103 ? -11.719 -0.619 10.255 1.00 91.19 103 PRO A O 1
ATOM 747 N N . PRO A 1 104 ? -13.704 -1.646 10.588 1.00 92.88 104 PRO A N 1
ATOM 748 C CA . PRO A 1 104 ? -13.454 -2.750 9.656 1.00 92.88 104 PRO A CA 1
ATOM 749 C C . PRO A 1 104 ? -13.082 -2.294 8.240 1.00 92.88 104 PRO A C 1
ATOM 751 O O . PRO A 1 104 ? -12.249 -2.917 7.589 1.00 92.88 104 PRO A O 1
ATOM 754 N N . GLU A 1 105 ? -13.639 -1.177 7.779 1.00 95.06 105 GLU A N 1
ATOM 755 C CA . GLU A 1 105 ? -13.368 -0.599 6.463 1.00 95.06 105 GLU A CA 1
ATOM 756 C C . GLU A 1 105 ? -11.897 -0.180 6.320 1.00 95.06 105 GLU A C 1
ATOM 758 O O . GLU A 1 105 ? -11.332 -0.274 5.234 1.00 95.06 105 GLU A O 1
ATOM 763 N N . ALA A 1 106 ? -11.233 0.224 7.412 1.00 95.50 106 ALA A N 1
ATOM 764 C CA . ALA A 1 106 ? -9.800 0.510 7.380 1.00 95.50 106 ALA A CA 1
ATOM 765 C C . ALA A 1 106 ? -8.975 -0.767 7.159 1.00 95.50 106 ALA A C 1
ATOM 767 O O . ALA A 1 106 ? -7.963 -0.714 6.468 1.00 95.50 106 ALA A O 1
ATOM 768 N N . VAL A 1 107 ? -9.406 -1.909 7.706 1.00 97.06 107 VAL A N 1
ATOM 769 C CA . VAL A 1 107 ? -8.757 -3.210 7.470 1.00 97.06 107 VAL A CA 1
ATOM 770 C C . VAL A 1 107 ? -8.966 -3.649 6.021 1.00 97.06 107 VAL A C 1
ATOM 772 O O . VAL A 1 107 ? -7.992 -3.951 5.337 1.00 97.06 107 VAL A O 1
ATOM 775 N N . GLN A 1 108 ? -10.199 -3.570 5.515 1.00 98.12 108 GLN A N 1
ATOM 776 C CA . GLN A 1 108 ? -10.517 -3.880 4.114 1.00 98.12 108 GLN A CA 1
ATOM 777 C C . GLN A 1 108 ? -9.728 -3.003 3.135 1.00 98.12 108 GLN A C 1
ATOM 779 O O . GLN A 1 108 ? -9.278 -3.461 2.089 1.00 98.12 108 GLN A O 1
ATOM 784 N N . ALA A 1 109 ? -9.507 -1.732 3.475 1.00 98.25 109 ALA A N 1
ATOM 785 C CA . ALA A 1 109 ? -8.704 -0.846 2.645 1.00 98.25 109 ALA A CA 1
ATOM 786 C C . ALA A 1 109 ? -7.235 -1.297 2.552 1.00 98.25 109 ALA A C 1
ATOM 788 O O . ALA A 1 109 ? -6.608 -1.144 1.506 1.00 98.25 109 ALA A O 1
ATOM 789 N N . ILE A 1 110 ? -6.682 -1.862 3.628 1.00 98.62 110 ILE A N 1
ATOM 790 C CA . ILE A 1 110 ? -5.321 -2.420 3.647 1.00 98.62 110 ILE A CA 1
ATOM 791 C C . ILE A 1 110 ? -5.256 -3.695 2.800 1.00 98.62 110 ILE A C 1
ATOM 793 O O . ILE A 1 110 ? -4.288 -3.889 2.067 1.00 98.62 110 ILE A O 1
ATOM 797 N N . GLU A 1 111 ? -6.296 -4.527 2.845 1.00 98.75 111 GLU A N 1
ATOM 798 C CA . GLU A 1 111 ? -6.425 -5.716 1.993 1.00 98.75 111 GLU A CA 1
ATOM 799 C C . GLU A 1 111 ? -6.497 -5.338 0.502 1.00 98.75 111 GLU A C 1
ATOM 801 O O . GLU A 1 111 ? -5.824 -5.951 -0.325 1.00 98.75 111 GLU A O 1
ATOM 806 N N . GLU A 1 112 ? -7.221 -4.273 0.145 1.00 98.75 112 GLU A N 1
ATOM 807 C CA . GLU A 1 112 ? -7.240 -3.742 -1.227 1.00 98.75 112 GLU A CA 1
ATOM 808 C C . GLU A 1 112 ? -5.871 -3.189 -1.660 1.00 98.75 112 GLU A C 1
ATOM 810 O O . GLU A 1 112 ? -5.453 -3.392 -2.800 1.00 98.75 112 GLU A O 1
ATOM 815 N N . LEU A 1 113 ? -5.112 -2.553 -0.758 1.00 98.69 113 LEU A N 1
ATOM 816 C CA . LEU A 1 113 ? -3.722 -2.185 -1.055 1.00 98.69 113 LEU A CA 1
ATOM 817 C C . LEU A 1 113 ? -2.850 -3.422 -1.310 1.00 98.69 113 LEU A C 1
ATOM 819 O O . LEU A 1 113 ? -1.998 -3.378 -2.198 1.00 98.69 113 LEU A O 1
ATOM 823 N N . ALA A 1 114 ? -3.052 -4.514 -0.564 1.00 98.69 114 ALA A N 1
ATOM 824 C CA . ALA A 1 114 ? -2.324 -5.765 -0.772 1.00 98.69 114 ALA A CA 1
ATOM 825 C C . ALA A 1 114 ? -2.664 -6.371 -2.142 1.00 98.69 114 ALA A C 1
ATOM 827 O O . ALA A 1 114 ? -1.764 -6.677 -2.924 1.00 98.69 114 ALA A O 1
ATOM 828 N N . ALA A 1 115 ? -3.953 -6.441 -2.487 1.00 98.50 115 ALA A N 1
ATOM 829 C CA . ALA A 1 115 ? -4.406 -6.892 -3.801 1.00 98.50 115 ALA A CA 1
ATOM 830 C C . ALA A 1 115 ? -3.812 -6.038 -4.934 1.00 98.50 115 ALA A C 1
ATOM 832 O O . ALA A 1 115 ? -3.320 -6.567 -5.932 1.00 98.50 115 ALA A O 1
ATOM 833 N N . GLY A 1 116 ? -3.790 -4.716 -4.759 1.00 98.06 116 GLY A N 1
ATOM 834 C CA . GLY A 1 116 ? -3.212 -3.789 -5.724 1.00 98.06 116 GLY A CA 1
ATOM 835 C C . GLY A 1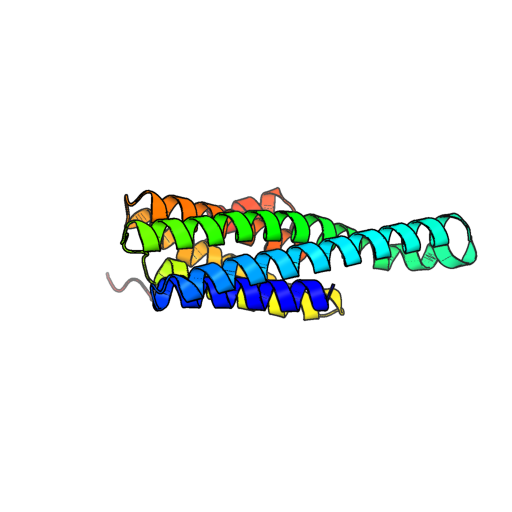 116 ? -1.695 -3.918 -5.873 1.00 98.06 116 GLY A C 1
ATOM 836 O O . GLY A 1 116 ? -1.188 -3.880 -6.993 1.00 98.06 116 GLY A O 1
ATOM 837 N N . ALA A 1 117 ? -0.962 -4.132 -4.776 1.00 97.06 117 ALA A N 1
ATOM 838 C CA . ALA A 1 117 ? 0.472 -4.422 -4.816 1.00 97.06 117 ALA A CA 1
ATOM 839 C C . ALA A 1 117 ? 0.769 -5.754 -5.529 1.00 97.06 117 ALA A C 1
ATOM 841 O O . ALA A 1 117 ? 1.738 -5.838 -6.285 1.00 97.06 117 ALA A O 1
ATOM 842 N N . GLY A 1 118 ? -0.087 -6.765 -5.349 1.00 96.88 118 GLY A N 1
ATOM 843 C CA . GLY A 1 118 ? -0.036 -8.013 -6.110 1.00 96.88 118 GLY A CA 1
ATOM 844 C C . GLY A 1 118 ? -0.239 -7.777 -7.609 1.00 96.88 118 GLY A C 1
ATOM 845 O O . GLY A 1 118 ? 0.609 -8.157 -8.409 1.00 96.88 118 GLY A O 1
ATOM 846 N N . ALA A 1 119 ? -1.298 -7.061 -7.988 1.00 96.94 119 ALA A N 1
ATOM 847 C CA . ALA A 1 119 ? -1.597 -6.728 -9.383 1.00 96.94 119 ALA A CA 1
ATOM 848 C C . ALA A 1 119 ? -0.529 -5.843 -10.055 1.00 96.94 119 ALA A C 1
ATOM 850 O O . ALA A 1 119 ? -0.312 -5.913 -11.266 1.00 96.94 119 ALA A O 1
ATOM 851 N N . LEU A 1 120 ? 0.175 -5.012 -9.280 1.00 94.75 120 LEU A N 1
ATOM 852 C CA . LEU A 1 120 ? 1.273 -4.195 -9.793 1.00 94.75 120 LEU A CA 1
ATOM 853 C C . LEU A 1 120 ? 2.417 -5.061 -10.349 1.00 94.75 120 LEU A C 1
ATOM 855 O O . LEU A 1 120 ? 3.130 -4.621 -11.252 1.00 94.75 120 LEU A O 1
ATOM 859 N N . LYS A 1 121 ? 2.582 -6.291 -9.850 1.00 90.94 121 LYS A N 1
ATOM 860 C CA . LYS A 1 121 ? 3.570 -7.249 -10.360 1.00 90.94 121 LYS A CA 1
ATOM 861 C C . LYS A 1 121 ? 3.302 -7.570 -11.825 1.00 90.94 121 LYS A C 1
ATOM 863 O O . LYS A 1 121 ? 4.194 -7.382 -12.650 1.00 90.94 121 LYS A O 1
ATOM 868 N N . ASP A 1 122 ? 2.061 -7.926 -12.135 1.00 90.38 122 ASP A N 1
ATOM 869 C CA . ASP A 1 122 ? 1.624 -8.270 -13.488 1.00 90.38 122 ASP A CA 1
ATOM 870 C C . ASP A 1 122 ? 1.797 -7.078 -14.442 1.00 90.38 122 ASP A C 1
ATOM 872 O O . ASP A 1 122 ? 2.302 -7.230 -15.555 1.00 90.38 122 ASP A O 1
ATOM 876 N N . TYR A 1 123 ? 1.472 -5.860 -13.990 1.00 91.75 123 TYR A N 1
ATOM 877 C CA . TYR A 1 123 ? 1.688 -4.638 -14.776 1.00 91.75 123 TYR A CA 1
ATOM 878 C C . TYR A 1 123 ? 3.169 -4.403 -15.121 1.00 91.75 123 TYR A C 1
ATOM 880 O O . TYR A 1 123 ? 3.514 -4.059 -16.258 1.00 91.75 123 TYR A O 1
ATOM 888 N N . LEU A 1 124 ? 4.075 -4.593 -14.157 1.00 88.38 124 LEU A N 1
ATOM 889 C CA . LEU A 1 124 ? 5.511 -4.434 -14.403 1.00 88.38 124 LEU A CA 1
ATOM 890 C C . LEU A 1 124 ? 6.057 -5.499 -15.366 1.00 88.38 124 LEU A C 1
ATOM 892 O O . LEU A 1 124 ? 7.021 -5.231 -16.087 1.00 88.38 124 LEU A O 1
ATOM 896 N N . GLU A 1 125 ? 5.412 -6.659 -15.435 1.00 88.31 125 GLU A N 1
ATOM 897 C CA . GLU A 1 125 ? 5.713 -7.743 -16.376 1.00 88.31 125 GLU A CA 1
ATOM 898 C C . GLU A 1 125 ? 5.050 -7.555 -17.757 1.00 88.31 125 GLU A C 1
ATOM 900 O O . GLU A 1 125 ? 5.261 -8.362 -18.661 1.00 88.31 125 GLU A O 1
ATOM 905 N N . GLY A 1 126 ? 4.335 -6.443 -17.968 1.00 87.31 126 GLY A N 1
ATOM 906 C CA . GLY A 1 126 ? 3.753 -6.060 -19.257 1.00 87.31 126 GLY A CA 1
ATOM 907 C C . GLY A 1 126 ? 2.237 -6.223 -19.351 1.00 87.31 126 GLY A C 1
ATOM 908 O O . GLY A 1 126 ? 1.693 -6.012 -20.433 1.00 87.31 126 GLY A O 1
ATOM 909 N N . GLY A 1 127 ? 1.570 -6.578 -18.253 1.00 91.06 127 GLY A N 1
ATOM 910 C CA . GLY A 1 127 ? 0.114 -6.601 -18.150 1.00 91.06 127 GLY A CA 1
ATOM 911 C C . GLY A 1 127 ? -0.523 -5.210 -18.074 1.00 91.06 127 GLY A C 1
ATOM 912 O O . GLY A 1 127 ? 0.152 -4.179 -18.137 1.00 91.06 127 GLY A O 1
ATOM 913 N N . GLU A 1 128 ? -1.844 -5.196 -17.914 1.00 94.19 128 GLU A N 1
ATOM 914 C CA . GLU A 1 128 ? -2.638 -3.969 -17.803 1.00 94.19 128 GLU A CA 1
ATOM 915 C C . GLU A 1 128 ? -2.496 -3.322 -16.409 1.00 94.19 128 GLU A C 1
ATOM 917 O O . GLU A 1 128 ? -2.438 -4.033 -15.402 1.00 94.19 128 GLU A O 1
ATOM 922 N N . PRO A 1 129 ? -2.446 -1.982 -16.306 1.00 95.06 129 PRO A N 1
ATOM 923 C CA . PRO A 1 129 ? -2.353 -1.285 -15.022 1.00 95.06 129 PRO A CA 1
ATOM 924 C C . PRO A 1 129 ? -3.678 -1.208 -14.242 1.00 95.06 129 PRO A C 1
ATOM 926 O O . PRO A 1 129 ? -3.656 -0.940 -13.038 1.00 95.06 129 PRO A O 1
ATOM 929 N N . GLU A 1 130 ? -4.824 -1.391 -14.900 1.00 97.62 130 GLU A N 1
ATOM 930 C CA . GLU A 1 130 ? -6.167 -1.187 -14.337 1.00 97.62 130 GLU A CA 1
ATOM 931 C C . GLU A 1 130 ? -6.424 -1.994 -13.056 1.00 97.62 130 GLU A C 1
ATOM 933 O O . GLU A 1 130 ? -6.865 -1.384 -12.085 1.00 97.62 130 GLU A O 1
ATOM 938 N N . PRO A 1 131 ? -6.073 -3.291 -12.947 1.00 98.06 131 PRO A N 1
ATOM 939 C CA . PRO A 1 131 ? -6.302 -4.044 -11.712 1.00 98.06 131 PRO A CA 1
ATOM 940 C C . PRO A 1 131 ? -5.622 -3.429 -10.476 1.00 98.06 131 PRO A C 1
ATOM 942 O O . PRO A 1 131 ? -6.229 -3.359 -9.405 1.00 98.06 131 PRO A O 1
ATOM 945 N N . ALA A 1 132 ? -4.392 -2.922 -10.624 1.00 97.38 132 ALA A N 1
ATOM 946 C CA . ALA A 1 132 ? -3.675 -2.241 -9.545 1.00 97.38 132 ALA A CA 1
ATOM 947 C C . ALA A 1 132 ? -4.290 -0.869 -9.228 1.00 97.38 132 ALA A C 1
ATOM 949 O O . ALA A 1 132 ? -4.404 -0.487 -8.060 1.00 97.38 132 ALA A O 1
ATOM 950 N N . ARG A 1 133 ? -4.717 -0.131 -10.262 1.00 98.12 133 ARG A N 1
ATOM 951 C CA . ARG A 1 133 ? -5.362 1.182 -10.110 1.00 98.12 133 ARG A CA 1
ATOM 952 C C . ARG A 1 133 ? -6.716 1.071 -9.417 1.00 98.12 133 ARG A C 1
ATOM 954 O O . ARG A 1 133 ? -6.976 1.820 -8.478 1.00 98.12 133 ARG A O 1
ATOM 961 N N . ASP A 1 134 ? -7.544 0.122 -9.833 1.00 98.31 134 ASP A N 1
ATOM 962 C CA . ASP A 1 134 ? -8.878 -0.085 -9.279 1.00 98.31 134 ASP A CA 1
ATOM 963 C C . ASP A 1 134 ? -8.803 -0.499 -7.808 1.00 98.31 134 ASP A C 1
ATOM 965 O O . ASP A 1 134 ? -9.560 0.015 -6.985 1.00 98.31 134 ASP A O 1
ATOM 969 N N . ALA A 1 135 ? -7.854 -1.371 -7.453 1.00 98.50 135 ALA A N 1
ATOM 970 C CA . ALA A 1 135 ? -7.596 -1.746 -6.064 1.00 98.50 135 ALA A CA 1
ATOM 971 C C . ALA A 1 135 ? -7.166 -0.541 -5.211 1.00 98.50 135 ALA A C 1
ATOM 973 O O . ALA A 1 135 ? -7.714 -0.312 -4.133 1.00 98.50 135 ALA A O 1
ATOM 974 N N . ALA A 1 136 ? -6.269 0.309 -5.723 1.00 98.50 136 ALA A N 1
ATOM 975 C CA . ALA A 1 136 ? -5.875 1.539 -5.036 1.00 98.50 136 ALA A CA 1
ATOM 976 C C . ALA A 1 136 ? -7.060 2.503 -4.822 1.00 98.50 136 ALA A C 1
ATOM 978 O O . ALA A 1 136 ? -7.189 3.112 -3.757 1.00 98.50 136 ALA A O 1
ATOM 979 N N . VAL A 1 137 ? -7.952 2.632 -5.811 1.00 98.62 137 VAL A N 1
ATOM 980 C CA . VAL A 1 137 ? -9.161 3.465 -5.704 1.00 98.62 137 VAL A CA 1
ATOM 981 C C . VAL A 1 137 ? -10.159 2.873 -4.707 1.00 98.62 137 VAL A C 1
ATOM 983 O O . VAL A 1 137 ? -10.718 3.626 -3.907 1.00 98.62 137 VAL A O 1
ATOM 986 N N . ARG A 1 138 ? -10.357 1.547 -4.686 1.00 98.56 138 ARG A N 1
ATOM 987 C CA . ARG A 1 138 ? -11.201 0.875 -3.681 1.00 98.56 138 ARG A CA 1
ATOM 988 C C . ARG A 1 138 ? -10.648 1.046 -2.268 1.00 98.56 138 ARG A C 1
ATOM 990 O O . ARG A 1 138 ? -11.404 1.420 -1.373 1.00 98.56 138 ARG A O 1
ATOM 997 N N . ALA A 1 139 ? -9.336 0.894 -2.083 1.00 98.44 139 ALA A N 1
ATOM 998 C CA . ALA A 1 139 ? -8.671 1.177 -0.812 1.00 98.44 139 ALA A CA 1
ATOM 999 C C . ALA A 1 139 ? -8.924 2.621 -0.347 1.00 98.44 139 ALA A C 1
ATOM 1001 O O . ALA A 1 139 ? -9.320 2.859 0.794 1.00 98.44 139 ALA A O 1
ATOM 1002 N N . ALA A 1 140 ? -8.759 3.598 -1.244 1.00 98.25 140 ALA A N 1
ATOM 1003 C CA . ALA A 1 140 ? -9.025 5.001 -0.943 1.00 98.25 140 ALA A CA 1
ATOM 1004 C C . ALA A 1 140 ? -10.503 5.272 -0.616 1.00 98.25 140 ALA A C 1
ATOM 1006 O O . ALA A 1 140 ? -10.796 6.046 0.293 1.00 98.25 140 ALA A O 1
ATOM 1007 N N . ALA A 1 141 ? -11.435 4.633 -1.325 1.00 97.75 141 ALA A N 1
ATOM 1008 C CA . ALA A 1 141 ? -12.868 4.754 -1.082 1.00 97.75 141 ALA A CA 1
ATOM 1009 C C . ALA A 1 141 ? -13.261 4.254 0.318 1.00 97.75 141 ALA A C 1
ATOM 1011 O O . ALA A 1 141 ? -13.968 4.960 1.038 1.00 97.75 141 ALA A O 1
ATOM 1012 N N . LEU A 1 142 ? -12.763 3.079 0.711 1.00 97.31 142 LEU A N 1
ATOM 1013 C CA . LEU A 1 142 ? -12.957 2.504 2.045 1.00 97.31 142 LEU A CA 1
ATOM 1014 C C . LEU A 1 142 ? -12.357 3.405 3.134 1.00 97.31 142 LEU A C 1
ATOM 1016 O O . LEU A 1 142 ? -13.029 3.755 4.100 1.00 97.31 142 LEU A O 1
ATOM 1020 N N . ALA A 1 143 ? -11.119 3.863 2.937 1.00 95.75 143 ALA A N 1
ATOM 1021 C CA . ALA A 1 143 ? -10.451 4.794 3.843 1.00 95.75 143 ALA A CA 1
ATOM 1022 C C . ALA A 1 143 ? -11.208 6.124 4.006 1.00 95.75 143 ALA A C 1
ATOM 1024 O O . ALA A 1 143 ? -11.322 6.637 5.118 1.00 95.75 143 ALA A O 1
ATOM 1025 N N . ASN A 1 144 ? -11.745 6.686 2.921 1.00 95.19 144 ASN A N 1
ATOM 1026 C CA . ASN A 1 144 ? -12.527 7.919 2.981 1.00 95.19 144 ASN A CA 1
ATOM 1027 C C . ASN A 1 144 ? -13.834 7.724 3.767 1.00 95.19 144 ASN A C 1
ATOM 1029 O O . ASN A 1 144 ? -14.170 8.590 4.569 1.00 95.19 144 ASN A O 1
ATOM 1033 N N . ALA A 1 145 ? -14.518 6.584 3.612 1.00 93.44 145 ALA A N 1
ATOM 1034 C CA . ALA A 1 145 ? -15.743 6.277 4.361 1.00 93.44 145 ALA A CA 1
ATOM 1035 C C . ALA A 1 145 ? -15.517 6.216 5.887 1.00 93.44 145 ALA A C 1
ATOM 1037 O O . ALA A 1 145 ? -16.402 6.556 6.672 1.00 93.44 145 ALA A O 1
ATOM 1038 N N . VAL A 1 146 ? -14.310 5.843 6.326 1.00 91.62 146 VAL A N 1
ATOM 1039 C CA . VAL A 1 146 ? -13.943 5.855 7.750 1.00 91.62 146 VAL A CA 1
ATOM 1040 C C . VAL A 1 146 ? -13.892 7.277 8.319 1.00 91.62 146 VAL A C 1
ATOM 1042 O O . VAL A 1 146 ? -14.315 7.493 9.453 1.00 91.62 146 VAL A O 1
ATOM 1045 N N . LEU A 1 147 ? -13.415 8.268 7.557 1.00 85.81 147 LEU A N 1
ATOM 1046 C CA . LEU A 1 147 ? -13.307 9.655 8.046 1.00 85.81 147 LEU A CA 1
ATOM 1047 C C . LEU A 1 147 ? -14.667 10.277 8.368 1.00 85.81 147 LEU A C 1
ATOM 1049 O O . LEU A 1 147 ? -14.749 11.122 9.256 1.00 85.81 147 LEU A O 1
ATOM 1053 N N . ASP A 1 148 ? -15.721 9.832 7.689 1.00 79.38 148 ASP A N 1
ATOM 1054 C CA . ASP A 1 148 ? -17.083 10.318 7.914 1.00 79.38 148 ASP A CA 1
ATOM 1055 C C . ASP A 1 148 ? -17.688 9.779 9.224 1.00 79.38 148 ASP A C 1
ATOM 1057 O O . ASP A 1 148 ? -18.692 10.299 9.711 1.00 79.38 148 ASP A O 1
ATOM 1061 N N . THR A 1 149 ? -17.086 8.739 9.811 1.00 77.12 149 THR A N 1
ATOM 1062 C CA . THR A 1 149 ? -17.686 7.956 10.901 1.00 77.12 149 THR A CA 1
ATOM 1063 C C . THR A 1 149 ? -16.871 7.943 12.194 1.00 77.12 149 THR A C 1
ATOM 1065 O O . THR A 1 149 ? -17.389 7.506 13.224 1.00 77.12 149 THR A O 1
ATOM 1068 N N . THR A 1 150 ? -15.626 8.440 12.201 1.00 76.31 150 THR A N 1
ATOM 1069 C CA . THR A 1 150 ? -14.769 8.388 13.397 1.00 76.31 150 THR A CA 1
ATOM 1070 C C . THR A 1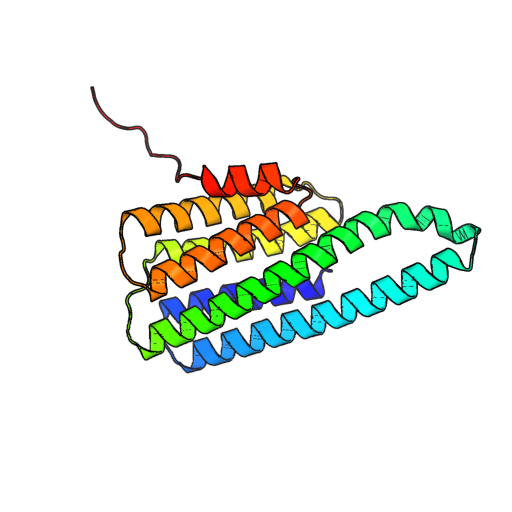 150 ? -13.967 9.661 13.668 1.00 76.31 150 THR A C 1
ATOM 1072 O O . THR A 1 150 ? -13.322 10.225 12.790 1.00 76.31 150 THR A O 1
ATOM 1075 N N . GLY A 1 151 ? -13.947 10.074 14.941 1.00 76.12 151 GLY A N 1
ATOM 1076 C CA . GLY A 1 151 ? -13.015 11.072 15.482 1.00 76.12 151 GLY A CA 1
ATOM 1077 C C . GLY A 1 151 ? -11.798 10.456 16.187 1.00 76.12 151 GLY A C 1
ATOM 1078 O O . GLY A 1 151 ? -11.028 11.177 16.819 1.00 76.12 151 GLY A O 1
ATOM 1079 N N . ASN A 1 152 ? -11.634 9.126 16.139 1.00 85.12 152 ASN A N 1
ATOM 1080 C CA . ASN A 1 152 ? -10.522 8.437 16.793 1.00 85.12 152 ASN A CA 1
ATOM 1081 C C . ASN A 1 152 ? -9.195 8.776 16.091 1.00 85.12 152 ASN A C 1
ATOM 1083 O O . ASN A 1 152 ? -9.022 8.506 14.902 1.00 85.12 152 ASN A O 1
ATOM 1087 N N . LEU A 1 153 ? -8.234 9.327 16.839 1.00 88.38 153 LEU A N 1
ATOM 1088 C CA . LEU A 1 153 ? -6.954 9.778 16.290 1.00 88.38 153 LEU A CA 1
ATOM 1089 C C . LEU A 1 153 ? -6.125 8.639 15.669 1.00 88.38 153 LEU A C 1
ATOM 1091 O O . LEU A 1 153 ? -5.477 8.849 14.645 1.00 88.38 153 LEU A O 1
ATOM 1095 N N . SER A 1 154 ? -6.164 7.438 16.251 1.00 89.75 154 SER A N 1
ATOM 1096 C CA . SER A 1 154 ? -5.487 6.255 15.707 1.00 89.75 154 SER A CA 1
ATOM 1097 C C . SER A 1 154 ? -6.097 5.848 14.363 1.00 89.75 154 SER A C 1
ATOM 1099 O O . SER A 1 154 ? -5.361 5.589 13.411 1.00 89.75 154 SER A O 1
ATOM 1101 N N . ALA A 1 155 ? -7.429 5.880 14.246 1.00 89.69 155 ALA A N 1
ATOM 1102 C CA . ALA A 1 155 ? -8.116 5.615 12.983 1.00 89.69 155 ALA A CA 1
ATOM 1103 C C . ALA A 1 155 ? -7.798 6.683 11.920 1.00 89.69 155 ALA A C 1
ATOM 1105 O O . ALA A 1 155 ? -7.474 6.335 10.788 1.00 89.69 155 ALA A O 1
ATOM 1106 N N . VAL A 1 156 ? -7.795 7.969 12.289 1.00 92.75 156 VAL A N 1
ATOM 1107 C CA . VAL A 1 156 ? -7.426 9.074 11.382 1.00 92.75 156 VAL A CA 1
ATOM 1108 C C . VAL A 1 156 ? -5.989 8.926 10.872 1.00 92.75 156 VAL A C 1
ATOM 1110 O O . VAL A 1 156 ? -5.739 9.111 9.679 1.00 92.75 156 VAL A O 1
ATOM 1113 N N . HIS A 1 157 ? -5.043 8.556 11.743 1.00 94.12 157 HIS A N 1
ATOM 1114 C CA . HIS A 1 157 ? -3.654 8.301 11.345 1.00 94.12 157 HIS A CA 1
ATOM 1115 C C . HIS A 1 157 ? -3.555 7.140 10.350 1.00 94.12 157 HIS A C 1
ATOM 1117 O O . HIS A 1 157 ? -2.968 7.311 9.283 1.00 94.12 157 HIS A O 1
ATOM 1123 N N . ILE A 1 158 ? -4.159 5.989 10.670 1.00 95.44 158 ILE A N 1
ATOM 1124 C CA . ILE A 1 158 ? -4.188 4.790 9.811 1.00 95.44 158 ILE A CA 1
ATOM 1125 C C . ILE A 1 158 ? -4.764 5.130 8.431 1.00 95.44 158 ILE A C 1
ATOM 1127 O O . ILE A 1 158 ? -4.136 4.851 7.410 1.00 95.44 158 ILE A O 1
ATOM 1131 N N . VAL A 1 159 ? -5.909 5.814 8.394 1.00 95.19 159 VAL A N 1
ATOM 1132 C CA . VAL A 1 159 ? -6.555 6.255 7.152 1.00 95.19 159 VAL A CA 1
ATOM 1133 C C . VAL A 1 159 ? -5.663 7.189 6.338 1.00 95.19 159 VAL A C 1
ATOM 1135 O O . VAL A 1 159 ? -5.570 7.048 5.118 1.00 95.19 159 VAL A O 1
ATOM 1138 N N . GLY A 1 160 ? -4.978 8.129 6.993 1.00 96.38 160 GLY A N 1
ATOM 1139 C CA . GLY A 1 160 ? -4.018 9.008 6.331 1.00 96.38 160 GLY A CA 1
ATOM 1140 C C . GLY A 1 160 ? -2.927 8.222 5.600 1.00 96.38 160 GLY A C 1
ATOM 1141 O O . GLY A 1 160 ? -2.646 8.510 4.437 1.00 96.38 160 GLY A O 1
ATOM 1142 N N . GLN A 1 161 ? -2.373 7.189 6.243 1.00 97.94 161 GLN A N 1
ATOM 1143 C CA . GLN A 1 161 ? -1.342 6.343 5.634 1.00 97.94 161 GLN A CA 1
ATOM 1144 C C . GLN A 1 161 ? -1.883 5.496 4.478 1.00 97.94 161 GLN A C 1
ATOM 1146 O O . GLN A 1 161 ? -1.225 5.399 3.445 1.00 97.94 161 GLN A O 1
ATOM 1151 N N . ILE A 1 162 ? -3.097 4.948 4.601 1.00 98.31 162 ILE A N 1
ATOM 1152 C CA . ILE A 1 162 ? -3.752 4.198 3.517 1.00 98.31 162 ILE A CA 1
ATOM 1153 C C . ILE A 1 162 ? -3.923 5.082 2.276 1.00 98.31 162 ILE A C 1
ATOM 1155 O O . ILE A 1 162 ? -3.603 4.667 1.164 1.00 98.31 162 ILE A O 1
ATOM 1159 N N . ARG A 1 163 ? -4.380 6.326 2.456 1.00 98.12 163 ARG A N 1
ATOM 1160 C CA . ARG A 1 163 ? -4.569 7.275 1.348 1.00 98.12 163 ARG A CA 1
ATOM 1161 C C . ARG A 1 163 ? -3.251 7.629 0.662 1.00 98.12 163 ARG A C 1
ATOM 1163 O O . ARG A 1 163 ? -3.222 7.726 -0.561 1.00 98.12 163 ARG A O 1
ATOM 1170 N N . LEU A 1 164 ? -2.170 7.812 1.422 1.00 98.44 164 LEU A N 1
ATOM 1171 C CA . LEU A 1 164 ? -0.842 8.060 0.855 1.00 98.44 164 LEU A CA 1
ATOM 1172 C C . LEU A 1 164 ? -0.320 6.836 0.087 1.00 98.44 164 LEU A C 1
ATOM 1174 O O . LEU A 1 164 ? 0.087 6.978 -1.063 1.00 98.44 164 LEU A O 1
ATOM 1178 N N . ALA A 1 165 ? -0.446 5.635 0.658 1.00 98.31 165 ALA A N 1
ATOM 1179 C CA . ALA A 1 165 ? -0.062 4.393 -0.010 1.00 98.31 165 ALA A CA 1
ATOM 1180 C C . ALA A 1 165 ? -0.873 4.134 -1.295 1.00 98.31 165 ALA A C 1
ATOM 1182 O O . ALA A 1 165 ? -0.316 3.679 -2.290 1.00 98.31 165 ALA A O 1
ATOM 1183 N N . ALA A 1 166 ? -2.165 4.483 -1.321 1.00 98.50 166 ALA A N 1
ATOM 1184 C CA . ALA A 1 166 ? -2.985 4.414 -2.531 1.00 98.50 166 ALA A CA 1
ATOM 1185 C C . ALA A 1 166 ? -2.480 5.369 -3.631 1.00 98.50 166 ALA A C 1
ATOM 1187 O O . ALA A 1 166 ? -2.459 4.999 -4.805 1.00 98.50 166 ALA A O 1
ATOM 1188 N N . VAL A 1 167 ? -2.030 6.580 -3.269 1.00 98.50 167 VAL A N 1
ATOM 1189 C CA . VAL A 1 167 ? -1.395 7.504 -4.224 1.00 98.50 167 VAL A CA 1
ATOM 1190 C C . VAL A 1 167 ? -0.109 6.898 -4.782 1.00 98.50 167 VAL A C 1
ATOM 1192 O O . VAL A 1 167 ? 0.077 6.914 -5.998 1.00 98.50 167 VAL A O 1
ATOM 1195 N N . ASP A 1 168 ? 0.764 6.356 -3.932 1.00 97.81 168 ASP A N 1
ATOM 1196 C CA . ASP A 1 168 ? 2.025 5.756 -4.380 1.00 97.81 168 ASP A CA 1
ATOM 1197 C C . ASP A 1 168 ? 1.782 4.549 -5.298 1.00 97.81 168 ASP A C 1
ATOM 1199 O O . ASP A 1 168 ? 2.422 4.430 -6.342 1.00 97.81 168 ASP A O 1
ATOM 1203 N N . LEU A 1 169 ? 0.793 3.709 -4.979 1.00 97.56 169 LEU A N 1
ATOM 1204 C CA . LEU A 1 169 ? 0.396 2.571 -5.809 1.00 97.56 169 LEU A CA 1
ATOM 1205 C C . LEU A 1 169 ? -0.130 3.015 -7.184 1.00 97.56 169 LEU A C 1
ATOM 1207 O O . LEU A 1 169 ? 0.305 2.493 -8.213 1.00 97.56 169 LEU A O 1
ATOM 1211 N N . LEU A 1 170 ? -1.004 4.027 -7.233 1.00 97.81 170 LEU A N 1
ATOM 1212 C CA . LEU A 1 170 ? -1.482 4.607 -8.495 1.00 97.81 170 LEU A CA 1
ATOM 1213 C C . LEU A 1 170 ? -0.328 5.145 -9.340 1.00 97.81 170 LEU A C 1
ATOM 1215 O O . LEU A 1 170 ? -0.318 4.971 -10.563 1.00 97.81 170 LEU A O 1
ATOM 1219 N N . ARG A 1 171 ? 0.648 5.794 -8.699 1.00 96.31 171 ARG A N 1
ATOM 1220 C CA . ARG A 1 171 ? 1.837 6.336 -9.363 1.00 96.31 171 ARG A CA 1
ATOM 1221 C C . ARG A 1 171 ? 2.759 5.235 -9.872 1.00 96.31 171 ARG A C 1
ATOM 1223 O O . ARG A 1 171 ? 3.230 5.332 -11.003 1.00 96.31 171 ARG A O 1
ATOM 1230 N N . ALA A 1 172 ? 2.956 4.172 -9.096 1.00 94.62 172 ALA A N 1
ATOM 1231 C CA . ALA A 1 172 ? 3.694 2.989 -9.525 1.00 94.62 172 ALA A CA 1
ATOM 1232 C C . ALA A 1 172 ? 3.015 2.299 -10.725 1.00 94.62 172 ALA A C 1
ATOM 1234 O O . ALA A 1 172 ? 3.700 1.833 -11.634 1.00 94.62 172 ALA A O 1
ATOM 1235 N N . ALA A 1 173 ? 1.679 2.340 -10.794 1.00 95.12 173 ALA A N 1
ATOM 1236 C CA . ALA A 1 173 ? 0.873 1.913 -11.942 1.00 95.12 173 ALA A CA 1
ATOM 1237 C C . ALA A 1 173 ? 0.786 2.966 -13.077 1.00 95.12 173 ALA A C 1
ATOM 1239 O O . ALA A 1 173 ? -0.088 2.902 -13.946 1.00 95.12 173 ALA A O 1
ATOM 1240 N N . GLY A 1 174 ? 1.666 3.973 -13.087 1.00 93.81 174 GLY A N 1
ATOM 1241 C CA . GLY A 1 174 ? 1.805 4.948 -14.175 1.00 93.81 174 GLY A CA 1
ATOM 1242 C C . GLY A 1 174 ? 0.840 6.138 -14.142 1.00 93.81 174 GLY A C 1
ATOM 1243 O O . GLY A 1 174 ? 0.789 6.897 -15.108 1.00 93.81 174 GLY A O 1
ATOM 1244 N N . THR A 1 175 ? 0.078 6.335 -13.065 1.00 95.88 175 THR A N 1
ATOM 1245 C CA . THR A 1 175 ? -0.828 7.488 -12.935 1.00 95.88 175 THR A CA 1
ATOM 1246 C C . THR A 1 175 ? -0.038 8.762 -12.589 1.00 95.88 175 THR A C 1
ATOM 1248 O O . THR A 1 175 ? 0.758 8.754 -11.643 1.00 95.88 175 THR A O 1
ATOM 1251 N N . PRO A 1 176 ? -0.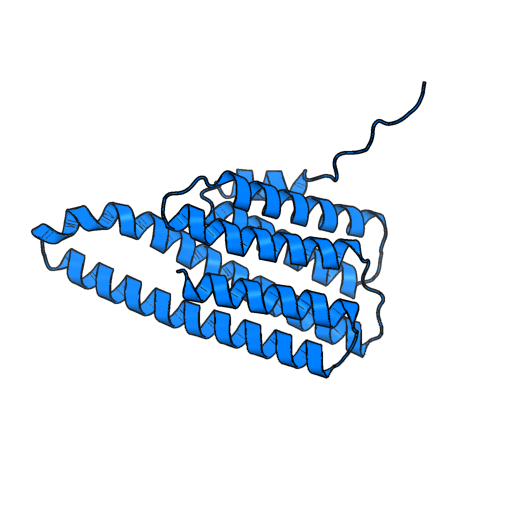251 9.895 -13.287 1.00 95.50 176 PRO A N 1
ATOM 1252 C CA . PRO A 1 176 ? 0.363 11.174 -12.924 1.00 95.50 176 PRO A CA 1
ATOM 1253 C C . PRO A 1 176 ? 0.013 11.612 -11.495 1.00 95.50 176 PRO A C 1
ATOM 1255 O O . PRO A 1 176 ? -1.047 11.275 -10.975 1.00 95.50 176 PRO A O 1
ATOM 1258 N N . ARG A 1 177 ? 0.886 12.408 -10.856 1.00 94.69 177 ARG A N 1
ATOM 1259 C CA . ARG A 1 177 ? 0.742 12.791 -9.434 1.00 94.69 177 ARG A CA 1
ATOM 1260 C C . ARG A 1 177 ? -0.607 13.421 -9.123 1.00 94.69 177 ARG A C 1
ATOM 1262 O O . ARG A 1 177 ? -1.273 13.001 -8.186 1.00 94.69 177 ARG A O 1
ATOM 1269 N N . GLU A 1 178 ? -0.970 14.431 -9.901 1.00 97.56 178 GLU A N 1
ATOM 1270 C CA . GLU A 1 178 ? -2.178 15.223 -9.681 1.00 97.56 178 GLU A CA 1
ATOM 1271 C C . GLU A 1 178 ? -3.429 14.364 -9.871 1.00 97.56 178 GLU A C 1
ATOM 1273 O O . GLU A 1 178 ? -4.318 14.384 -9.024 1.00 97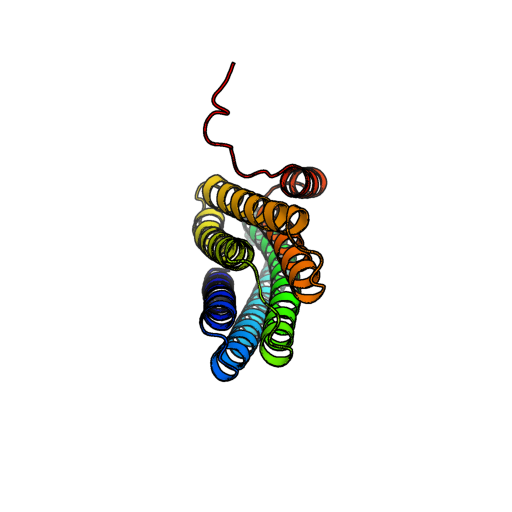.56 178 GLU A O 1
ATOM 1278 N N . ALA A 1 179 ? -3.446 13.524 -10.911 1.00 97.94 179 ALA A N 1
ATOM 1279 C CA . ALA A 1 179 ? -4.528 12.579 -11.164 1.00 97.94 179 ALA A CA 1
ATOM 1280 C C . ALA A 1 179 ? -4.652 11.526 -10.050 1.00 97.94 179 ALA A C 1
ATOM 1282 O O . ALA A 1 179 ? -5.759 11.245 -9.603 1.00 97.94 179 ALA A O 1
ATOM 1283 N N . ALA A 1 180 ? -3.535 10.987 -9.548 1.00 98.06 180 ALA A N 1
ATOM 1284 C CA . ALA A 1 180 ? -3.544 10.030 -8.442 1.00 98.06 180 ALA A CA 1
ATOM 1285 C C . ALA A 1 180 ? -4.084 10.659 -7.147 1.00 98.06 180 ALA A C 1
ATOM 1287 O O . ALA A 1 180 ? -4.908 10.069 -6.451 1.00 98.06 180 ALA A O 1
ATOM 1288 N N . GLN A 1 181 ? -3.656 11.886 -6.838 1.00 98.19 181 GLN A N 1
ATOM 1289 C CA . GLN A 1 181 ? -4.139 12.630 -5.675 1.00 98.19 181 GLN A CA 1
ATOM 1290 C C . GLN A 1 181 ? -5.629 12.964 -5.782 1.00 98.19 181 GLN A C 1
ATOM 1292 O O . GLN A 1 181 ? -6.347 12.855 -4.787 1.00 98.19 181 GLN A O 1
ATOM 1297 N N . GLU A 1 182 ? -6.095 13.359 -6.967 1.00 98.12 182 GLU A N 1
ATOM 1298 C CA . GLU A 1 182 ? -7.508 13.649 -7.207 1.00 98.12 182 GLU A CA 1
ATOM 1299 C C . GLU A 1 182 ? -8.370 12.387 -7.126 1.00 98.12 182 GLU A C 1
ATOM 1301 O O . GLU A 1 182 ? -9.404 12.401 -6.455 1.00 98.12 182 GLU A O 1
ATOM 1306 N N . ALA A 1 183 ? -7.916 11.274 -7.709 1.00 98.00 183 ALA A N 1
ATOM 1307 C CA . ALA A 1 183 ? -8.597 9.986 -7.620 1.00 98.00 183 ALA A CA 1
ATOM 1308 C C . ALA A 1 183 ? -8.775 9.550 -6.158 1.00 98.00 183 ALA A C 1
ATOM 1310 O O . ALA A 1 183 ? -9.883 9.239 -5.735 1.00 98.00 183 ALA A O 1
ATOM 1311 N N . VAL A 1 184 ? -7.719 9.622 -5.339 1.00 97.94 184 VAL A N 1
ATOM 1312 C CA . VAL A 1 184 ? -7.798 9.278 -3.906 1.00 97.94 184 VAL A CA 1
ATOM 1313 C C . VAL A 1 184 ? -8.698 10.242 -3.124 1.00 97.94 184 VAL A C 1
ATOM 1315 O O . VAL A 1 184 ? -9.409 9.827 -2.208 1.00 97.94 184 VAL A O 1
ATOM 1318 N N . ARG A 1 185 ? -8.693 11.538 -3.457 1.00 96.50 185 ARG A N 1
ATOM 1319 C CA . ARG A 1 185 ? -9.539 12.553 -2.801 1.00 96.50 185 ARG A CA 1
ATOM 1320 C C . ARG A 1 185 ? -11.029 12.327 -3.071 1.00 96.50 185 ARG A C 1
ATOM 1322 O O . ARG A 1 185 ? -11.855 12.487 -2.168 1.00 96.50 185 ARG A O 1
ATOM 1329 N N . THR A 1 186 ? -11.361 11.978 -4.308 1.00 96.12 186 THR A N 1
ATOM 1330 C CA . THR A 1 186 ? -12.743 11.845 -4.788 1.00 96.12 186 THR A CA 1
ATOM 1331 C C . THR A 1 186 ? -13.281 10.424 -4.715 1.00 96.12 186 THR A C 1
ATOM 1333 O O . THR A 1 186 ? -14.487 10.248 -4.849 1.00 96.12 186 THR A O 1
ATOM 1336 N N . ALA A 1 187 ? -12.438 9.426 -4.428 1.00 96.44 187 ALA A N 1
ATOM 1337 C CA . ALA A 1 187 ? -12.854 8.041 -4.257 1.00 96.44 187 ALA A CA 1
ATOM 1338 C C . ALA A 1 187 ? -13.982 7.920 -3.224 1.00 96.44 187 ALA A C 1
ATOM 1340 O O . ALA A 1 187 ? -13.897 8.446 -2.105 1.00 96.44 187 ALA A O 1
ATOM 1341 N N . ARG A 1 188 ? -15.044 7.219 -3.610 1.00 93.69 188 ARG A N 1
ATOM 1342 C CA . ARG A 1 188 ? -16.205 6.901 -2.779 1.00 93.69 188 ARG A CA 1
ATOM 1343 C C . ARG A 1 188 ? -16.570 5.447 -3.012 1.00 93.69 188 ARG A C 1
ATOM 1345 O O . ARG A 1 188 ? -16.389 4.935 -4.116 1.00 93.69 188 ARG A O 1
ATOM 1352 N N . LEU A 1 189 ? -17.100 4.799 -1.980 1.00 84.81 189 LEU A N 1
ATOM 1353 C CA . LEU A 1 189 ? -17.780 3.527 -2.171 1.00 84.81 189 LEU A CA 1
ATOM 1354 C C . LEU A 1 189 ? -18.956 3.803 -3.107 1.00 84.81 189 LEU A C 1
ATOM 1356 O O . LEU A 1 189 ? -19.767 4.688 -2.829 1.00 84.81 189 LEU A O 1
ATOM 1360 N N . ALA A 1 190 ? -19.016 3.117 -4.246 1.00 75.00 190 ALA A N 1
ATOM 1361 C CA . ALA A 1 190 ? -20.177 3.222 -5.112 1.00 75.00 190 ALA A CA 1
ATOM 1362 C C . ALA A 1 190 ? -21.397 2.758 -4.305 1.00 75.00 190 ALA A C 1
ATOM 1364 O O . ALA A 1 190 ? -21.447 1.618 -3.843 1.00 75.00 190 ALA A O 1
ATOM 1365 N N . GLY A 1 191 ? -22.351 3.661 -4.084 1.00 49.59 191 GLY A N 1
ATOM 1366 C CA . GLY A 1 191 ? -23.589 3.318 -3.406 1.00 49.59 191 GLY A CA 1
ATOM 1367 C C . GLY A 1 191 ? -24.364 2.287 -4.222 1.00 49.59 191 GLY A C 1
ATOM 1368 O O . GLY A 1 191 ? -24.576 2.466 -5.422 1.00 49.59 191 GLY A O 1
ATOM 1369 N N . LEU A 1 192 ? -24.847 1.241 -3.547 1.00 38.47 192 LEU A N 1
ATOM 1370 C CA . LEU A 1 192 ? -26.121 0.614 -3.902 1.00 38.47 192 LEU A CA 1
ATOM 1371 C C . LEU A 1 192 ? -27.136 1.722 -4.236 1.00 38.47 192 LEU A C 1
ATOM 1373 O O . LEU A 1 192 ? -27.088 2.774 -3.589 1.00 38.47 192 LEU A O 1
ATOM 1377 N N . PRO A 1 193 ? -28.027 1.522 -5.226 1.00 33.66 193 PRO A N 1
ATOM 1378 C CA . PRO A 1 193 ? -28.951 2.561 -5.655 1.00 33.66 193 PRO A CA 1
ATOM 1379 C C . PRO A 1 193 ? -29.657 3.149 -4.436 1.00 33.66 193 PRO A C 1
ATOM 1381 O O . PRO A 1 193 ? -30.266 2.425 -3.647 1.00 33.66 193 PRO A O 1
ATOM 1384 N N . SER A 1 194 ? -29.543 4.466 -4.284 1.00 38.44 194 SER A N 1
ATOM 1385 C CA . SER A 1 194 ? -30.368 5.246 -3.375 1.00 38.44 194 SER A CA 1
ATOM 1386 C C . SER A 1 194 ? -31.822 5.000 -3.762 1.00 38.44 194 SER A C 1
ATOM 1388 O O . SER A 1 194 ? -32.313 5.545 -4.750 1.00 38.44 194 SER A O 1
ATOM 1390 N N . GLY A 1 195 ? -32.480 4.095 -3.041 1.00 44.47 195 GLY A N 1
ATOM 1391 C CA . GLY A 1 195 ? -33.911 3.890 -3.157 1.00 44.47 195 GLY A CA 1
ATOM 1392 C C . GLY A 1 195 ? -34.649 5.148 -2.705 1.00 44.47 195 GLY A C 1
ATOM 1393 O O . GLY A 1 195 ? -34.386 5.659 -1.618 1.00 44.47 195 GLY A O 1
ATOM 1394 N N . GLY A 1 196 ? -35.588 5.593 -3.538 1.00 43.00 196 GLY A N 1
ATOM 1395 C CA . GLY A 1 196 ? -36.539 6.676 -3.271 1.00 43.00 196 GLY A CA 1
ATOM 1396 C C . GLY A 1 196 ? -36.101 8.001 -3.901 1.00 43.00 196 GLY A C 1
ATOM 1397 O O . GLY A 1 196 ? -34.967 8.428 -3.717 1.00 43.00 196 GLY A O 1
ATOM 1398 N N . SER A 1 197 ? -36.937 8.670 -4.691 1.00 43.28 197 SER A N 1
ATOM 1399 C CA . SER A 1 197 ? -38.400 8.797 -4.557 1.00 43.28 197 SER A CA 1
ATOM 1400 C C . SER A 1 197 ? -39.169 8.550 -5.848 1.00 43.28 197 SER A C 1
ATOM 1402 O O . SER A 1 197 ? -38.633 8.880 -6.928 1.00 43.28 197 SER A O 1
#

Secondary structure (DSSP, 8-state):
-HHHHHHHHHHHHHHHHHHHH--HHHHHHHHHHHHHHHHHHHHHHHHHHHHHHHHHT-GGGGGGHHHHHHHHHHHHHHHHHHHHHHHHHHHHHHHHHTTPPPPHHHHHHHHHHHHHHHHHHHHHTT--SHHHHHHHHHHHHHHHHHHTT---HHHHHHHHHHHHHHHHHHHHTT--HHHHHHHHHH--PPPS-----

Foldseek 3Di:
DVQLLVLLLVLLLLLLVCLVVLDLVSLVVSLVSLVSSLVVLVVLVVVLVVLVVVQVVDVVNVVVVVLSVLVVQLSVLSNQLSVLSNQLSVLSSVCSVVVHRADNLLSVLSNLLSQLSVVLVVVNVPDALVRNLVSLLSSLQSLVVVVVPDPDPSNVSNSVSSLSSSLSSVSSSVHDNVRSNVSSVPRHDPDDDPDDD